Protein AF-A0A0D2HMM9-F1 (afdb_monomer_lite)

Sequence (319 aa):
MSPSTAAAAAAAAATAPPLTFSLANELKALRHEKRNQNLSRLPANATIQRRPLNHAPVADLRSSGTKTPKVVYVSARTPVVAAIKRVKKYLVHIERRALEDAGGGFAARKHAHGKGGGHPAKAAEKANEALARDKEEVLVKASGRAMGQALRVGEWFRNKEKDMLCRVEIRTGNVSTVDDIVQLDDLEEEKEEEEEEADEHDDPGQNEKNEQVDEGTLEEPAEPSTLQCGDTTMELLGGVDVATTSSGENKSQSTLAEAQMGMSAAEQSANDTAMPDSLPNHNRRRRKKRKRPTYEAENLPEARIRWIKTVEVAISLQT

InterPro domains:
  IPR014612 Ribonucleases P/MRP protein subunit Rpp20/Pop7 [PF12328] (68-313)
  IPR020241 Ribonuclease P/MRP subunit Pop7, fungi [PTHR28256] (31-317)
  IPR036882 Alba-like domain superfamily [G3DSA:3.30.110.20] (50-213)

pLDDT: mean 74.46, std 19.35, range [39.0, 97.69]

Structure (mmCIF, N/CA/C/O backbone):
data_AF-A0A0D2HMM9-F1
#
_entry.id   AF-A0A0D2HMM9-F1
#
loop_
_atom_site.group_PDB
_atom_site.id
_atom_site.type_symbol
_atom_site.label_atom_id
_atom_site.label_alt_id
_atom_site.label_comp_id
_atom_site.label_asym_id
_atom_site.label_entity_id
_atom_site.label_seq_id
_atom_site.pdbx_PDB_ins_code
_atom_site.Cartn_x
_atom_site.Cartn_y
_atom_site.Cartn_z
_atom_site.occupancy
_atom_site.B_iso_or_equiv
_atom_site.auth_seq_id
_atom_site.auth_comp_id
_atom_site.auth_asym_id
_atom_site.auth_atom_id
_atom_site.pdbx_PDB_model_num
ATOM 1 N N . MET A 1 1 ? -12.814 41.327 -60.632 1.00 63.94 1 MET A N 1
ATOM 2 C CA . MET A 1 1 ? -13.433 40.075 -60.154 1.00 63.94 1 MET A CA 1
ATOM 3 C C . MET A 1 1 ? -12.736 39.679 -58.857 1.00 63.94 1 MET A C 1
ATOM 5 O O . MET A 1 1 ? -11.578 39.295 -58.911 1.00 63.94 1 MET A O 1
ATOM 9 N N . SER A 1 2 ? -13.387 39.897 -57.709 1.00 60.09 2 SER A N 1
ATOM 10 C CA . SER A 1 2 ? -12.998 39.371 -56.377 1.00 60.09 2 SER A CA 1
ATOM 11 C C . SER A 1 2 ? -13.133 37.828 -56.365 1.00 60.09 2 SER A C 1
ATOM 13 O O . SER A 1 2 ? -13.805 37.342 -57.280 1.00 60.09 2 SER A O 1
ATOM 15 N N . PRO A 1 3 ? -12.573 37.036 -55.410 1.00 61.28 3 PRO A N 1
ATOM 16 C CA . PRO A 1 3 ? -12.630 37.227 -53.937 1.00 61.28 3 PRO A CA 1
ATOM 17 C C . PRO A 1 3 ? -11.310 36.895 -53.178 1.00 61.28 3 PRO A C 1
ATOM 19 O O . PRO A 1 3 ? -10.510 36.087 -53.622 1.00 61.28 3 PRO A O 1
ATOM 22 N N . SER A 1 4 ? -10.913 37.598 -52.109 1.00 53.22 4 SER A N 1
ATOM 23 C CA . SER A 1 4 ? -11.370 37.501 -50.704 1.00 53.22 4 SER A CA 1
ATOM 24 C C . SER A 1 4 ? -11.419 36.073 -50.132 1.00 53.22 4 SER A C 1
ATOM 26 O O . SER A 1 4 ? -12.404 35.363 -50.313 1.00 53.22 4 SER A O 1
ATOM 28 N N . THR A 1 5 ? -10.385 35.686 -49.378 1.00 63.50 5 THR A N 1
ATOM 29 C CA . THR A 1 5 ? -10.401 34.531 -48.463 1.00 63.50 5 THR A CA 1
ATOM 30 C C . THR A 1 5 ? -9.966 34.977 -47.073 1.00 63.50 5 THR A C 1
ATOM 32 O O . THR A 1 5 ? -8.827 35.391 -46.859 1.00 63.50 5 THR A O 1
ATOM 35 N N . ALA A 1 6 ? -10.917 34.904 -46.146 1.00 51.19 6 ALA A N 1
ATOM 36 C CA . ALA A 1 6 ? -10.771 35.193 -44.732 1.00 51.19 6 ALA A CA 1
ATOM 37 C C . ALA A 1 6 ? -9.878 34.151 -44.039 1.00 51.19 6 ALA A C 1
ATOM 39 O O . ALA A 1 6 ? -10.144 32.951 -44.100 1.00 51.19 6 ALA A O 1
ATOM 40 N N . ALA A 1 7 ? -8.844 34.623 -43.343 1.00 51.19 7 ALA A N 1
ATOM 41 C CA . ALA A 1 7 ? -8.044 33.819 -42.433 1.00 51.19 7 ALA A CA 1
ATOM 42 C C . ALA A 1 7 ? -8.716 33.793 -41.051 1.00 51.19 7 ALA A C 1
ATOM 44 O O . ALA A 1 7 ? -8.706 34.779 -40.315 1.00 51.19 7 ALA A O 1
ATOM 45 N N . ALA A 1 8 ? -9.306 32.649 -40.711 1.00 48.72 8 ALA A N 1
ATOM 46 C CA . ALA A 1 8 ? -9.738 32.317 -39.363 1.00 48.72 8 ALA A CA 1
ATOM 47 C C . ALA A 1 8 ? -8.516 31.858 -38.549 1.00 48.72 8 ALA A C 1
ATOM 49 O O . ALA A 1 8 ? -8.091 30.707 -38.645 1.00 48.72 8 ALA A O 1
ATOM 50 N N . ALA A 1 9 ? -7.931 32.764 -37.763 1.00 47.88 9 ALA A N 1
ATOM 51 C CA . ALA A 1 9 ? -6.923 32.414 -36.769 1.00 47.88 9 ALA A CA 1
ATOM 52 C C . ALA A 1 9 ? -7.629 31.958 -35.486 1.00 47.88 9 ALA A C 1
ATOM 54 O O . ALA A 1 9 ? -8.287 32.736 -34.795 1.00 47.88 9 ALA A O 1
ATOM 55 N N . ALA A 1 10 ? -7.520 30.657 -35.232 1.00 49.12 10 ALA A N 1
ATOM 56 C CA . ALA A 1 10 ? -8.074 29.961 -34.089 1.00 49.12 10 ALA A CA 1
ATOM 57 C C . ALA A 1 10 ? -7.572 30.543 -32.760 1.00 49.12 10 ALA A C 1
ATOM 59 O O . ALA A 1 10 ? -6.393 30.849 -32.582 1.00 49.12 10 ALA A O 1
ATOM 60 N N . ALA A 1 11 ? -8.517 30.667 -31.832 1.00 45.16 11 ALA A N 1
ATOM 61 C CA . ALA A 1 11 ? -8.348 31.178 -30.489 1.00 45.16 11 ALA A CA 1
ATOM 62 C C . ALA A 1 11 ? -7.238 30.447 -29.716 1.00 45.16 11 ALA A C 1
ATOM 64 O O . ALA A 1 11 ? -7.291 29.236 -29.499 1.00 45.16 11 ALA A O 1
ATOM 65 N N . ALA A 1 12 ? -6.268 31.230 -29.246 1.00 43.22 12 ALA A N 1
ATOM 66 C CA . ALA A 1 12 ? -5.313 30.846 -28.223 1.00 43.22 12 ALA A CA 1
ATOM 67 C C . ALA A 1 12 ? -6.061 30.572 -26.907 1.00 43.22 12 ALA A C 1
ATOM 69 O O . ALA A 1 12 ? -6.430 31.492 -26.175 1.00 43.22 12 ALA A O 1
ATOM 70 N N . ALA A 1 13 ? -6.320 29.296 -26.623 1.00 45.91 13 ALA A N 1
ATOM 71 C CA . ALA A 1 13 ? -6.809 28.853 -25.327 1.00 45.91 13 ALA A CA 1
ATOM 72 C C . ALA A 1 13 ? -5.679 28.989 -24.297 1.00 45.91 13 ALA A C 1
ATOM 74 O O . ALA A 1 13 ? -4.629 28.359 -24.401 1.00 45.91 13 ALA A O 1
ATOM 75 N N . ALA A 1 14 ? -5.920 29.876 -23.339 1.00 43.38 14 ALA A N 1
ATOM 76 C CA . ALA A 1 14 ? -5.009 30.327 -22.307 1.00 43.38 14 ALA A CA 1
ATOM 77 C C . ALA A 1 14 ? -4.362 29.194 -21.491 1.00 43.38 14 ALA A C 1
ATOM 79 O O . ALA A 1 14 ? -5.032 28.314 -20.948 1.00 43.38 14 ALA A O 1
ATOM 80 N N . THR A 1 15 ? -3.047 29.309 -21.331 1.00 46.06 15 THR A N 1
ATOM 81 C CA . THR A 1 15 ? -2.211 28.612 -20.353 1.00 46.06 15 THR A CA 1
ATOM 82 C C . THR A 1 15 ? -2.647 29.017 -18.940 1.00 46.06 15 THR A C 1
ATOM 84 O O . THR A 1 15 ? -2.171 30.006 -18.387 1.00 46.06 15 THR A O 1
ATOM 87 N N . ALA A 1 16 ? -3.607 28.298 -18.356 1.00 51.38 16 ALA A N 1
ATOM 88 C CA . ALA A 1 16 ? -3.967 28.488 -16.954 1.00 51.38 16 ALA A CA 1
ATOM 89 C C . ALA A 1 16 ? -2.769 28.103 -16.056 1.00 51.38 16 ALA A C 1
ATOM 91 O O . ALA A 1 16 ? -2.145 27.065 -16.302 1.00 51.38 16 ALA A O 1
ATOM 92 N N . PRO A 1 17 ? -2.424 28.905 -15.029 1.00 56.81 17 PRO A N 1
ATOM 93 C CA . PRO A 1 17 ? -1.375 28.554 -14.073 1.00 56.81 17 PRO A CA 1
ATOM 94 C C . PRO A 1 17 ? -1.727 27.240 -13.355 1.00 56.81 17 PRO A C 1
ATOM 96 O O . PRO A 1 17 ? -2.914 26.922 -13.226 1.00 56.81 17 PRO A O 1
ATOM 99 N N . PRO A 1 18 ? -0.727 26.468 -12.884 1.00 58.03 18 PRO A N 1
ATOM 100 C CA . PRO A 1 18 ? -0.970 25.189 -12.230 1.00 58.03 18 PRO A CA 1
ATOM 101 C C . PRO A 1 18 ? -1.890 25.414 -11.031 1.00 58.03 18 PRO A C 1
ATOM 103 O O . PRO A 1 18 ? -1.536 26.122 -10.088 1.00 58.03 18 PRO A O 1
ATOM 106 N N . LEU A 1 19 ? -3.101 24.855 -11.109 1.00 59.44 19 LEU A N 1
ATOM 107 C CA . LEU A 1 19 ? -4.097 24.923 -10.048 1.00 59.44 19 LEU A CA 1
ATOM 108 C C . LEU A 1 19 ? -3.433 24.457 -8.753 1.00 59.44 19 LEU A C 1
ATOM 110 O O . LEU A 1 19 ? -2.979 23.316 -8.662 1.00 59.44 19 LEU A O 1
ATOM 114 N N . THR A 1 20 ? -3.341 25.356 -7.774 1.00 71.00 20 THR A N 1
ATOM 115 C CA . THR A 1 20 ? -2.817 25.035 -6.450 1.00 71.00 20 THR A CA 1
ATOM 116 C C . THR A 1 20 ? -3.608 23.857 -5.897 1.00 71.00 20 THR A C 1
ATOM 118 O O . THR A 1 20 ? -4.842 23.879 -5.835 1.00 71.00 20 THR A O 1
ATOM 121 N N . PHE A 1 21 ? -2.909 22.783 -5.545 1.00 83.56 21 PHE A N 1
ATOM 122 C CA . PHE A 1 21 ? -3.562 21.585 -5.049 1.00 83.56 21 PHE A CA 1
ATOM 123 C C . PHE A 1 21 ? -4.264 21.885 -3.731 1.00 83.56 21 PHE A C 1
ATOM 125 O O . PHE A 1 21 ? -3.655 22.181 -2.702 1.00 83.56 21 PHE A O 1
ATOM 132 N N . SER A 1 22 ? -5.586 21.793 -3.769 1.00 91.31 22 SER A N 1
ATOM 133 C CA . SER A 1 22 ? -6.424 21.922 -2.591 1.00 91.31 22 SER A CA 1
ATOM 134 C C . SER A 1 22 ? -7.010 20.562 -2.261 1.00 91.31 22 SER A C 1
ATOM 136 O O . SER A 1 22 ? -7.924 20.080 -2.929 1.00 91.31 22 SER A O 1
ATOM 138 N N . LEU A 1 23 ? -6.521 19.957 -1.177 1.00 90.88 23 LEU A N 1
ATOM 139 C CA . LEU A 1 23 ? -6.985 18.653 -0.690 1.00 90.88 23 LEU A CA 1
ATOM 140 C C . LEU A 1 23 ? -8.498 18.572 -0.536 1.00 90.88 23 LEU A C 1
ATOM 142 O O . LEU A 1 23 ? -9.103 17.548 -0.838 1.00 90.88 23 LEU A O 1
ATOM 146 N N . ALA A 1 24 ? -9.112 19.647 -0.043 1.00 91.69 24 ALA A N 1
ATOM 147 C CA . ALA A 1 24 ? -10.550 19.697 0.159 1.00 91.69 24 ALA A CA 1
ATOM 148 C C . ALA A 1 24 ? -11.312 19.642 -1.173 1.00 91.69 24 ALA A C 1
ATOM 150 O O . ALA A 1 24 ? -12.390 19.051 -1.225 1.00 91.69 24 ALA A O 1
ATOM 151 N N . ASN A 1 25 ? -10.763 20.235 -2.235 1.00 92.75 25 ASN A N 1
ATOM 152 C CA . ASN A 1 25 ? -11.362 20.210 -3.567 1.00 92.75 25 ASN A CA 1
ATOM 153 C C . ASN A 1 25 ? -11.169 18.844 -4.220 1.00 92.75 25 ASN A C 1
ATOM 155 O O . ASN A 1 25 ? -12.140 18.278 -4.713 1.00 92.75 25 ASN A O 1
ATOM 159 N N . GLU A 1 26 ? -9.970 18.274 -4.121 1.00 92.25 26 GLU A N 1
ATOM 160 C CA . GLU A 1 26 ? -9.668 16.940 -4.647 1.00 92.25 26 GLU A CA 1
ATOM 161 C C . GLU A 1 26 ? -10.543 15.870 -3.990 1.00 92.25 26 GLU A C 1
ATOM 163 O O . GLU A 1 26 ? -11.222 15.104 -4.670 1.00 92.25 26 GLU A O 1
ATOM 168 N N . LEU A 1 27 ? -10.658 15.880 -2.657 1.00 92.50 27 LEU A N 1
ATOM 169 C CA . LEU A 1 27 ? -11.531 14.950 -1.934 1.00 92.50 27 LEU A CA 1
ATOM 170 C C . LEU A 1 27 ? -13.017 15.104 -2.299 1.00 92.50 27 LEU A C 1
ATOM 172 O O . LEU A 1 27 ? -13.753 14.118 -2.253 1.00 92.50 27 LEU A O 1
ATOM 176 N N . LYS A 1 28 ? -13.472 16.316 -2.648 1.00 92.56 28 LYS A N 1
ATOM 177 C CA . LYS A 1 28 ? -14.843 16.564 -3.135 1.00 92.56 28 LYS A CA 1
ATOM 178 C C . LYS A 1 28 ? -15.027 16.147 -4.595 1.00 92.56 28 LYS A C 1
ATOM 180 O O . LYS A 1 28 ? -16.135 15.761 -4.964 1.00 92.56 28 LYS A O 1
ATOM 185 N N . ALA A 1 29 ? -13.973 16.232 -5.406 1.00 92.88 29 ALA A N 1
ATOM 186 C CA . ALA A 1 29 ? -13.980 15.824 -6.805 1.00 92.88 29 ALA A CA 1
ATOM 187 C C . ALA A 1 29 ? -14.088 14.298 -6.952 1.00 92.88 29 ALA A C 1
ATOM 189 O O . ALA A 1 29 ? -14.703 13.817 -7.908 1.00 92.88 29 ALA A O 1
ATOM 190 N N . LEU A 1 30 ? -13.569 13.532 -5.983 1.00 93.06 30 LEU A N 1
ATOM 191 C CA . LEU A 1 30 ? -13.711 12.077 -5.961 1.00 93.06 30 LEU A CA 1
ATOM 192 C C . LEU A 1 30 ? -15.187 11.660 -5.852 1.00 93.06 30 LEU A C 1
ATOM 194 O O . LEU A 1 30 ? -15.868 11.887 -4.847 1.00 93.06 30 LEU A O 1
ATOM 198 N N . ARG A 1 31 ? -15.682 10.992 -6.899 1.00 92.50 31 ARG A N 1
ATOM 199 C CA . ARG A 1 31 ? -17.028 10.416 -6.935 1.00 92.50 31 ARG A CA 1
ATOM 200 C C . ARG A 1 31 ? -16.990 8.985 -6.404 1.00 92.50 31 ARG A C 1
ATOM 202 O O . ARG A 1 31 ? -16.313 8.125 -6.962 1.00 92.50 31 ARG A O 1
ATOM 209 N N . HIS A 1 32 ? -17.760 8.734 -5.347 1.00 93.38 32 HIS A N 1
ATOM 210 C CA . HIS A 1 32 ? -17.956 7.405 -4.761 1.00 93.38 32 HIS A CA 1
ATOM 211 C C . HIS A 1 32 ? -19.413 6.984 -4.857 1.00 93.38 32 HIS A C 1
ATOM 213 O O . HIS A 1 32 ? -20.321 7.782 -4.602 1.00 93.38 32 HIS A O 1
ATOM 219 N N . GLU A 1 33 ? -19.631 5.705 -5.136 1.00 91.62 33 GLU A N 1
ATOM 220 C CA . GLU A 1 33 ? -20.955 5.101 -5.070 1.00 91.62 33 GLU A CA 1
ATOM 221 C C . GLU A 1 33 ? -21.458 5.092 -3.614 1.00 91.62 33 GLU A C 1
ATOM 223 O O . GLU A 1 33 ? -20.757 4.679 -2.685 1.00 91.62 33 GLU A O 1
ATOM 228 N N . LYS A 1 34 ? -22.680 5.582 -3.392 1.00 90.56 34 LYS A N 1
ATOM 229 C CA . LYS A 1 34 ? -23.263 5.744 -2.054 1.00 90.56 34 LYS A CA 1
ATOM 230 C C . LYS A 1 34 ? -23.949 4.456 -1.581 1.00 90.56 34 LYS A C 1
ATOM 232 O O . LYS A 1 34 ? -25.176 4.369 -1.627 1.00 90.56 34 LYS A O 1
ATOM 237 N N . ARG A 1 35 ? -23.175 3.503 -1.056 1.00 91.50 35 ARG A N 1
ATOM 238 C CA . ARG A 1 35 ? -23.692 2.189 -0.617 1.00 91.50 35 ARG A CA 1
ATOM 239 C C . ARG A 1 35 ? -24.302 2.140 0.795 1.00 91.50 35 ARG A C 1
ATOM 241 O O . ARG A 1 35 ? -25.130 1.289 1.074 1.00 91.50 35 ARG A O 1
ATOM 248 N N . ASN A 1 36 ? -24.005 3.104 1.671 1.00 89.38 36 ASN A N 1
ATOM 249 C CA . ASN A 1 36 ? -24.491 3.109 3.070 1.00 89.38 36 ASN A CA 1
ATOM 250 C C . ASN A 1 36 ? -25.895 3.727 3.264 1.00 89.38 36 ASN A C 1
ATOM 252 O O . ASN A 1 36 ? -26.263 4.145 4.369 1.00 89.38 36 ASN A O 1
ATOM 256 N N . GLN A 1 37 ? -26.677 3.886 2.193 1.00 86.06 37 GLN A N 1
ATOM 257 C CA . GLN A 1 37 ? -27.973 4.573 2.273 1.00 86.06 37 GLN A CA 1
ATOM 258 C C . GLN A 1 37 ? -29.083 3.716 2.889 1.00 86.06 37 GLN A C 1
ATOM 260 O O . GLN A 1 37 ? -29.965 4.276 3.536 1.00 86.06 37 GLN A O 1
ATOM 265 N N . ASN A 1 38 ? -28.988 2.393 2.757 1.00 84.94 38 ASN A N 1
ATOM 266 C CA . ASN A 1 38 ? -30.029 1.450 3.173 1.00 84.94 38 ASN A CA 1
ATOM 267 C C . ASN A 1 38 ? -29.751 0.792 4.535 1.00 84.94 38 ASN A C 1
ATOM 269 O O . ASN A 1 38 ? -30.462 -0.123 4.921 1.00 84.94 38 ASN A O 1
ATOM 273 N N . LEU A 1 39 ? -28.726 1.241 5.268 1.00 86.94 39 LEU A N 1
ATOM 274 C CA . LEU A 1 39 ? -28.424 0.705 6.595 1.00 86.94 39 LEU A CA 1
ATOM 275 C C . LEU A 1 39 ? -29.453 1.211 7.614 1.00 86.94 39 LEU A C 1
ATOM 277 O O . LEU A 1 39 ? -29.604 2.434 7.780 1.00 86.94 39 LEU A O 1
ATOM 281 N N . SER A 1 40 ? -30.123 0.268 8.281 1.00 88.75 40 SER A N 1
ATOM 282 C CA . SER A 1 40 ? -31.009 0.512 9.419 1.00 88.75 40 SER A CA 1
ATOM 283 C C . SER A 1 40 ? -30.247 1.165 10.569 1.00 88.75 40 SER A C 1
ATOM 285 O O . SER A 1 40 ? -29.040 0.958 10.753 1.00 88.75 40 SER A O 1
ATOM 287 N N . ARG A 1 41 ? -30.945 2.018 11.318 1.00 89.88 41 ARG A N 1
ATOM 288 C CA . ARG A 1 41 ? -30.370 2.706 12.473 1.00 89.88 41 ARG A CA 1
ATOM 289 C C . ARG A 1 41 ? -30.261 1.721 13.640 1.00 89.88 41 ARG A C 1
ATOM 291 O O . ARG A 1 41 ? -31.162 0.916 13.838 1.00 89.88 41 ARG A O 1
ATOM 298 N N . LEU A 1 42 ? -29.175 1.807 14.401 1.00 90.25 42 LEU A N 1
ATOM 299 C CA . LEU A 1 42 ? -29.052 1.064 15.653 1.00 90.25 42 LEU A CA 1
ATOM 300 C C . LEU A 1 42 ? -29.899 1.733 16.749 1.00 90.25 42 LEU A C 1
ATOM 302 O O . LEU A 1 42 ? -30.014 2.970 16.740 1.00 90.25 42 LEU A O 1
ATOM 306 N N . PRO A 1 43 ? -30.522 0.947 17.640 1.00 89.75 43 PRO A N 1
ATOM 307 C CA . PRO A 1 43 ? -31.155 1.460 18.843 1.00 89.75 43 PRO A CA 1
ATOM 308 C C . PRO A 1 43 ? -30.102 2.094 19.767 1.00 89.75 43 PRO A C 1
ATOM 310 O O . PRO A 1 43 ? -28.901 1.997 19.525 1.00 89.75 43 PRO A O 1
ATOM 313 N N . ALA A 1 44 ? -30.554 2.844 20.772 1.00 89.12 44 ALA A N 1
ATOM 314 C CA . ALA A 1 44 ? -29.655 3.638 21.612 1.00 89.12 44 ALA A CA 1
ATOM 315 C C . ALA A 1 44 ? -28.761 2.783 22.527 1.00 89.12 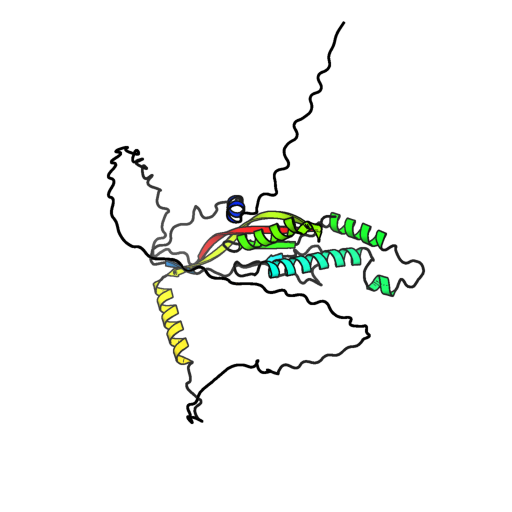44 ALA A C 1
ATOM 317 O O . ALA A 1 44 ? -27.686 3.246 22.878 1.00 89.12 44 ALA A O 1
ATOM 318 N N . ASN A 1 45 ? -29.187 1.560 22.846 1.00 90.12 45 ASN A N 1
ATOM 319 C CA . ASN A 1 45 ? -28.478 0.572 23.661 1.00 90.12 45 ASN A CA 1
ATOM 320 C C . ASN A 1 45 ? -27.432 -0.241 22.877 1.00 90.12 45 ASN A C 1
ATOM 322 O O . ASN A 1 45 ? -26.906 -1.205 23.406 1.00 90.12 45 ASN A O 1
ATOM 326 N N . ALA A 1 46 ? -27.155 0.093 21.612 1.00 90.94 46 ALA A N 1
ATOM 327 C CA . ALA A 1 46 ? -26.207 -0.649 20.785 1.00 90.94 46 ALA A CA 1
ATOM 328 C C . ALA A 1 46 ? -25.210 0.285 20.102 1.00 90.94 46 ALA A C 1
ATOM 330 O O . ALA A 1 46 ? -25.578 1.308 19.505 1.00 90.94 46 ALA A O 1
ATOM 331 N N . THR A 1 47 ? -23.940 -0.102 20.122 1.00 92.56 47 THR A N 1
ATOM 332 C CA . THR A 1 47 ? -22.856 0.624 19.459 1.00 92.56 47 THR A CA 1
ATOM 333 C C . THR A 1 47 ? -22.108 -0.272 18.477 1.00 92.56 47 THR A C 1
ATOM 335 O O . THR A 1 47 ? -22.441 -1.433 18.271 1.00 92.56 47 THR A O 1
ATOM 338 N N . ILE A 1 48 ? -21.160 0.323 17.757 1.00 93.19 48 ILE A N 1
ATOM 339 C CA . ILE A 1 48 ? -20.438 -0.328 16.666 1.00 93.19 48 ILE A CA 1
ATOM 340 C C . ILE A 1 48 ? -18.976 -0.432 17.060 1.00 93.19 48 ILE A C 1
ATOM 342 O O . ILE A 1 48 ? -18.267 0.582 17.040 1.00 93.19 48 ILE A O 1
ATOM 346 N N . GLN A 1 49 ? -18.511 -1.645 17.313 1.00 93.06 49 GLN A N 1
ATOM 347 C CA . GLN A 1 49 ? -17.088 -1.927 17.395 1.00 93.06 49 GLN A CA 1
ATOM 348 C C . GLN A 1 49 ? -16.548 -2.191 15.983 1.00 93.06 49 GLN A C 1
ATOM 350 O O . GLN A 1 49 ? -17.122 -2.917 15.172 1.00 93.06 49 GLN A O 1
ATOM 355 N N . ARG A 1 50 ? -15.465 -1.508 15.609 1.00 93.38 50 ARG A N 1
ATOM 356 C CA . ARG A 1 50 ? -14.953 -1.544 14.231 1.00 93.38 50 ARG A CA 1
ATOM 357 C C . ARG A 1 50 ? -13.860 -2.590 14.105 1.00 93.38 50 ARG A C 1
ATOM 359 O O . ARG A 1 50 ? -12.787 -2.396 14.670 1.00 93.38 50 ARG A O 1
ATOM 366 N N . ARG A 1 51 ? -14.063 -3.596 13.254 1.00 91.38 51 ARG A N 1
ATOM 367 C CA . ARG A 1 51 ? -13.001 -4.561 12.953 1.00 91.38 51 ARG A CA 1
ATOM 368 C C . ARG A 1 51 ? -11.864 -3.914 12.142 1.00 91.38 51 ARG A C 1
ATOM 370 O O . ARG A 1 51 ? -12.108 -2.998 11.336 1.00 91.38 51 ARG A O 1
ATOM 377 N N . PRO A 1 52 ? -10.614 -4.385 12.310 1.00 90.38 52 PRO A N 1
ATOM 378 C CA . PRO A 1 52 ? -9.502 -4.021 11.439 1.00 90.38 52 PRO A CA 1
ATOM 379 C C . PRO A 1 52 ? -9.801 -4.293 9.957 1.00 90.38 52 PRO A C 1
ATOM 381 O O . PRO A 1 52 ? -10.530 -5.214 9.594 1.00 90.38 52 PRO A O 1
ATOM 384 N N . LEU A 1 53 ? -9.234 -3.472 9.069 1.00 88.50 53 LEU A N 1
ATOM 385 C CA . LEU A 1 53 ? -9.412 -3.646 7.627 1.00 88.50 53 LEU A CA 1
ATOM 386 C C . LEU A 1 53 ? -8.480 -4.734 7.097 1.00 88.50 53 LEU A C 1
ATOM 388 O O . LEU A 1 53 ? -7.272 -4.517 7.027 1.00 88.50 53 LEU A O 1
ATOM 392 N N . ASN A 1 54 ? -9.050 -5.843 6.630 1.00 88.06 54 ASN A N 1
ATOM 393 C CA . ASN A 1 54 ? -8.293 -6.875 5.928 1.00 88.06 54 ASN A CA 1
ATOM 394 C C . ASN A 1 54 ? -7.759 -6.318 4.603 1.00 88.06 54 ASN A C 1
ATOM 396 O O . ASN A 1 54 ? -8.523 -5.872 3.742 1.00 88.06 54 ASN A O 1
ATOM 400 N N . HIS A 1 55 ? -6.441 -6.350 4.432 1.00 89.88 55 HIS A N 1
ATOM 401 C CA . HIS A 1 55 ? -5.776 -5.934 3.206 1.00 89.88 55 HIS A CA 1
ATOM 402 C C . HIS A 1 55 ? -4.795 -7.007 2.730 1.00 89.88 55 HIS A C 1
ATOM 404 O O . HIS A 1 55 ? -4.242 -7.758 3.531 1.00 89.88 55 HIS A O 1
ATOM 410 N N . ALA A 1 56 ? -4.563 -7.076 1.417 1.00 89.50 56 ALA A N 1
ATOM 411 C CA . ALA A 1 56 ? -3.594 -8.013 0.851 1.00 89.50 56 ALA A CA 1
ATOM 412 C C . ALA A 1 56 ? -2.185 -7.748 1.422 1.00 89.50 56 ALA A C 1
ATOM 414 O O . ALA A 1 56 ? -1.875 -6.586 1.728 1.00 89.50 56 ALA A O 1
ATOM 415 N N . PRO A 1 57 ? -1.331 -8.779 1.557 1.00 90.62 57 PRO A N 1
ATOM 416 C CA . PRO A 1 57 ? 0.034 -8.609 2.041 1.00 90.62 57 PRO A CA 1
ATOM 417 C C . PRO A 1 57 ? 0.842 -7.687 1.121 1.00 90.62 57 PRO A C 1
ATOM 419 O O . PRO A 1 57 ? 0.598 -7.598 -0.084 1.00 90.62 57 PRO A O 1
ATOM 422 N N . VAL A 1 58 ? 1.808 -6.978 1.703 1.00 90.75 58 VAL A N 1
ATOM 423 C CA . VAL A 1 58 ? 2.707 -6.092 0.957 1.00 90.75 58 VAL A CA 1
ATOM 424 C C . VAL A 1 58 ? 3.692 -6.948 0.161 1.00 90.75 58 VAL A C 1
ATOM 426 O O . VAL A 1 58 ? 4.370 -7.802 0.725 1.00 90.75 58 VAL A O 1
ATOM 429 N N . ALA A 1 59 ? 3.770 -6.716 -1.148 1.00 87.44 59 ALA A N 1
ATOM 430 C CA . ALA A 1 59 ? 4.645 -7.467 -2.037 1.00 87.44 59 ALA A CA 1
ATOM 431 C C . ALA A 1 59 ? 6.129 -7.289 -1.664 1.00 87.44 59 ALA A C 1
ATOM 433 O O . ALA A 1 59 ? 6.601 -6.156 -1.497 1.00 87.44 59 ALA A O 1
ATOM 434 N N . ASP A 1 60 ? 6.869 -8.400 -1.588 1.00 85.50 60 ASP A N 1
ATOM 435 C CA . ASP A 1 60 ? 8.323 -8.382 -1.404 1.00 85.50 60 ASP A CA 1
ATOM 436 C C . ASP A 1 60 ? 9.017 -7.811 -2.650 1.00 85.50 60 ASP A C 1
ATOM 438 O O . ASP A 1 60 ? 8.759 -8.225 -3.778 1.00 85.50 60 ASP A O 1
ATOM 442 N N . LEU A 1 61 ? 9.936 -6.869 -2.450 1.00 79.75 61 LEU A N 1
ATOM 443 C CA . LEU A 1 61 ? 10.599 -6.139 -3.531 1.00 79.75 61 LEU A CA 1
ATOM 444 C C . LEU A 1 61 ? 11.489 -7.020 -4.416 1.00 79.75 61 LEU A C 1
ATOM 446 O O . LEU A 1 61 ? 11.726 -6.665 -5.572 1.00 79.75 61 LEU A O 1
ATOM 450 N N . ARG A 1 62 ? 12.014 -8.128 -3.880 1.00 76.12 62 ARG A N 1
ATOM 451 C CA . ARG A 1 62 ? 12.913 -9.029 -4.619 1.00 76.12 62 ARG A CA 1
ATOM 452 C C . ARG A 1 62 ? 12.141 -10.093 -5.386 1.00 76.12 62 ARG A C 1
ATOM 454 O O . ARG A 1 62 ? 12.375 -10.268 -6.577 1.00 76.12 62 ARG A O 1
ATOM 461 N N . SER A 1 63 ? 11.197 -10.745 -4.715 1.00 71.56 63 SER A N 1
ATOM 462 C CA . SER A 1 63 ? 10.530 -11.947 -5.230 1.00 71.56 63 SER A CA 1
ATOM 463 C C . SER A 1 63 ? 9.267 -11.653 -6.046 1.00 71.56 63 SER A C 1
ATOM 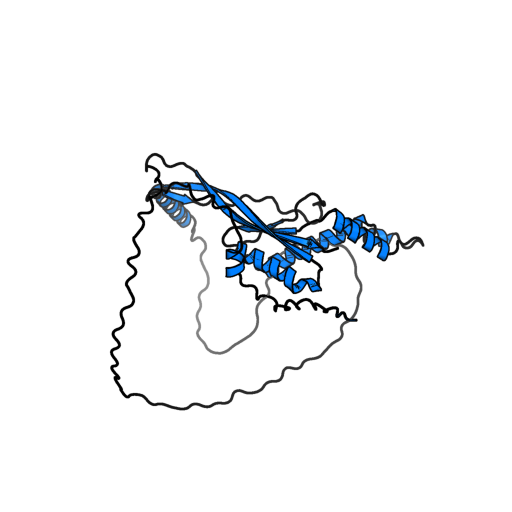465 O O . SER A 1 63 ? 8.807 -12.489 -6.820 1.00 71.56 63 SER A O 1
ATOM 467 N N . SER A 1 64 ? 8.675 -10.467 -5.885 1.00 77.44 64 SER A N 1
ATOM 468 C CA . SER A 1 64 ? 7.409 -10.119 -6.533 1.00 77.44 64 SER A CA 1
ATOM 469 C C . SER A 1 64 ? 7.601 -9.829 -8.015 1.00 77.44 64 SER A C 1
ATOM 471 O O . SER A 1 64 ? 7.945 -8.699 -8.344 1.00 77.44 64 SER A O 1
ATOM 473 N N . GLY A 1 65 ? 7.357 -10.795 -8.905 1.00 80.06 65 GLY A N 1
ATOM 474 C CA . GLY A 1 65 ? 7.357 -10.603 -10.365 1.00 80.06 65 GLY A CA 1
ATOM 475 C C . GLY A 1 65 ? 6.352 -9.546 -10.861 1.00 80.06 65 GLY A C 1
ATOM 476 O O . GLY A 1 65 ? 5.580 -9.005 -10.073 1.00 80.06 65 GLY A O 1
ATOM 477 N N . THR A 1 66 ? 6.344 -9.271 -12.168 1.00 83.19 66 THR A N 1
ATOM 478 C CA . THR A 1 66 ? 5.481 -8.253 -12.814 1.00 83.19 66 THR A CA 1
ATOM 479 C C . THR A 1 66 ? 3.982 -8.465 -12.560 1.00 83.19 66 THR A C 1
ATOM 481 O O . THR A 1 66 ? 3.193 -7.528 -12.552 1.00 83.19 66 THR A O 1
ATOM 484 N N . LYS A 1 67 ? 3.565 -9.717 -12.328 1.00 84.81 67 LYS A N 1
ATOM 485 C CA . LYS A 1 67 ? 2.154 -10.091 -12.134 1.00 84.81 67 LYS A CA 1
ATOM 486 C C . LYS A 1 67 ? 1.600 -9.723 -10.755 1.00 84.81 67 LYS A C 1
ATOM 488 O O . LYS A 1 67 ? 0.384 -9.677 -10.586 1.00 84.81 67 LYS A O 1
ATOM 493 N N . THR A 1 68 ? 2.462 -9.521 -9.762 1.00 88.12 68 THR A N 1
ATOM 494 C CA . THR A 1 68 ? 2.034 -9.312 -8.376 1.00 88.12 68 THR A CA 1
ATOM 495 C C . THR A 1 68 ? 1.901 -7.812 -8.103 1.00 88.12 68 THR A C 1
ATOM 497 O O . THR A 1 68 ? 2.863 -7.071 -8.308 1.00 88.12 68 THR A O 1
ATOM 500 N N . PRO A 1 69 ? 0.740 -7.331 -7.620 1.00 88.81 69 PRO A N 1
ATOM 501 C CA . PRO A 1 69 ? 0.491 -5.902 -7.475 1.00 88.81 69 PRO A CA 1
ATOM 502 C C . PRO A 1 69 ? 1.383 -5.274 -6.397 1.00 88.81 69 PRO A C 1
ATOM 504 O O . PRO A 1 69 ? 1.392 -5.699 -5.238 1.00 88.81 69 PRO A O 1
ATOM 507 N N . LYS A 1 70 ? 2.097 -4.205 -6.760 1.00 93.56 70 LYS A N 1
ATOM 508 C CA . LYS A 1 70 ? 2.968 -3.449 -5.850 1.00 93.56 70 LYS A CA 1
ATOM 509 C C . LYS A 1 70 ? 2.139 -2.427 -5.078 1.00 93.56 70 LYS A C 1
ATOM 511 O O . LYS A 1 70 ? 1.915 -1.319 -5.552 1.00 93.56 70 LYS A O 1
ATOM 516 N N . VAL A 1 71 ? 1.650 -2.807 -3.896 1.00 95.31 71 VAL A N 1
ATOM 517 C CA . VAL A 1 71 ? 0.728 -1.978 -3.100 1.00 95.31 71 VAL A CA 1
ATOM 518 C C . VAL A 1 71 ? 1.418 -1.318 -1.904 1.00 95.31 71 VAL A C 1
ATOM 520 O O . VAL A 1 71 ? 2.029 -1.986 -1.073 1.00 95.31 71 VAL A O 1
ATOM 523 N N . VAL A 1 72 ? 1.248 -0.001 -1.766 1.00 96.38 72 VAL A N 1
ATOM 524 C CA . VAL A 1 72 ? 1.632 0.783 -0.586 1.00 96.38 72 VAL A CA 1
ATOM 525 C C . VAL A 1 72 ? 0.373 1.233 0.149 1.00 96.38 72 VAL A C 1
ATOM 527 O O . VAL A 1 72 ? -0.351 2.113 -0.316 1.00 96.38 72 VAL A O 1
ATOM 530 N N . TYR A 1 73 ? 0.129 0.672 1.332 1.00 96.56 73 TYR A N 1
ATOM 531 C CA . TYR A 1 73 ? -0.956 1.127 2.201 1.00 96.56 73 TYR A CA 1
ATOM 532 C C . TYR A 1 73 ? -0.547 2.376 2.986 1.00 96.56 73 TYR A C 1
ATOM 534 O O . TYR A 1 73 ? 0.545 2.455 3.572 1.00 96.56 73 TYR A O 1
ATOM 542 N N . VAL A 1 74 ? -1.435 3.370 2.988 1.00 96.94 74 VAL A N 1
ATOM 543 C CA . VAL A 1 74 ? -1.225 4.659 3.654 1.00 96.94 74 VAL A CA 1
ATOM 544 C C . VAL A 1 74 ? -2.317 4.883 4.693 1.00 96.94 74 VAL A C 1
ATOM 546 O O . VAL A 1 74 ? -3.509 4.831 4.388 1.00 96.94 74 VAL A O 1
ATOM 549 N N . SER A 1 75 ? -1.897 5.160 5.927 1.00 95.44 75 SER A N 1
ATOM 550 C CA . SER A 1 75 ? -2.776 5.573 7.024 1.00 95.44 75 SER A CA 1
ATOM 551 C C . SER A 1 75 ? -2.811 7.099 7.153 1.00 95.44 75 SER A C 1
ATOM 553 O O . SER A 1 75 ? -1.951 7.802 6.626 1.00 95.44 75 SER A O 1
ATOM 555 N N . ALA A 1 76 ? -3.772 7.637 7.909 1.00 95.81 76 ALA A N 1
ATOM 556 C CA . ALA A 1 76 ? -3.851 9.081 8.154 1.00 95.81 76 ALA A CA 1
ATOM 557 C C . ALA A 1 76 ? -2.611 9.632 8.892 1.00 95.81 76 ALA A C 1
ATOM 559 O O . ALA A 1 76 ? -2.220 10.776 8.659 1.00 95.81 76 ALA A O 1
ATOM 560 N N . ARG A 1 77 ? -1.987 8.797 9.740 1.00 96.44 77 ARG A N 1
ATOM 561 C CA . ARG A 1 77 ? -0.778 9.109 10.521 1.00 96.44 77 ARG A CA 1
ATOM 562 C C . ARG A 1 77 ? 0.525 8.873 9.747 1.00 96.44 77 ARG A C 1
ATOM 564 O O . ARG A 1 77 ? 1.584 9.242 10.233 1.00 96.44 77 ARG A O 1
ATOM 571 N N . THR A 1 78 ? 0.472 8.260 8.562 1.00 96.81 78 THR A N 1
ATOM 572 C CA . THR A 1 78 ? 1.676 7.998 7.762 1.00 96.81 78 THR A CA 1
ATOM 573 C C . THR A 1 78 ? 2.262 9.322 7.254 1.00 96.81 78 THR A C 1
ATOM 575 O O . THR A 1 78 ? 1.561 10.046 6.540 1.00 96.81 78 THR A O 1
ATOM 578 N N . PRO A 1 79 ? 3.540 9.641 7.541 1.00 97.69 79 PRO A N 1
ATOM 579 C CA . PRO A 1 79 ? 4.194 10.811 6.967 1.00 97.69 79 PRO A CA 1
ATOM 580 C C . PRO A 1 79 ? 4.268 10.706 5.439 1.00 97.69 79 PRO A C 1
ATOM 582 O O . PRO A 1 79 ? 4.671 9.674 4.896 1.00 97.69 79 PRO A O 1
ATOM 585 N N . VAL A 1 80 ? 3.933 11.790 4.734 1.00 95.69 80 VAL A N 1
ATOM 586 C CA . VAL A 1 80 ? 3.893 11.822 3.257 1.00 95.69 80 VAL A CA 1
ATOM 587 C C . VAL A 1 80 ? 5.236 11.399 2.657 1.00 95.69 80 VAL A C 1
ATOM 589 O O . VAL A 1 80 ? 5.286 10.563 1.758 1.00 95.69 80 VAL A O 1
ATOM 592 N N . VAL A 1 81 ? 6.341 11.901 3.215 1.00 95.69 81 VAL A N 1
ATOM 593 C CA . VAL A 1 81 ? 7.705 11.578 2.766 1.00 95.69 81 VAL A CA 1
ATOM 594 C C . VAL A 1 81 ? 8.015 10.085 2.910 1.00 95.69 81 VAL A C 1
ATOM 596 O O . VAL A 1 81 ? 8.654 9.507 2.033 1.00 95.69 81 VAL A O 1
ATOM 599 N N . ALA A 1 82 ? 7.533 9.433 3.971 1.00 97.38 82 ALA A N 1
ATOM 600 C CA . ALA A 1 82 ? 7.726 7.997 4.164 1.00 97.38 82 ALA A CA 1
ATOM 601 C C . ALA A 1 82 ? 6.974 7.185 3.098 1.00 97.38 82 ALA A C 1
ATOM 603 O O . ALA A 1 82 ? 7.518 6.230 2.542 1.00 97.38 82 ALA A O 1
ATOM 604 N N . ALA A 1 83 ? 5.745 7.586 2.758 1.00 96.94 83 ALA A N 1
ATOM 605 C CA . ALA A 1 83 ? 4.997 6.968 1.666 1.00 96.94 83 ALA A CA 1
ATOM 606 C C . ALA A 1 83 ? 5.699 7.166 0.310 1.00 96.94 83 ALA A C 1
ATOM 608 O O . ALA A 1 83 ? 5.885 6.191 -0.415 1.00 96.94 83 ALA A O 1
ATOM 609 N N . ILE A 1 84 ? 6.184 8.377 0.015 1.00 95.94 84 ILE A N 1
ATOM 610 C CA . ILE A 1 84 ? 6.943 8.670 -1.212 1.00 95.94 84 ILE A CA 1
ATOM 611 C C . ILE A 1 84 ? 8.198 7.798 -1.311 1.00 95.94 84 ILE A C 1
ATOM 613 O O . ILE A 1 84 ? 8.433 7.186 -2.350 1.00 95.94 84 ILE A O 1
ATOM 617 N N . LYS A 1 85 ? 8.994 7.692 -0.236 1.00 95.56 85 LYS A N 1
ATOM 618 C CA . LYS A 1 85 ? 10.201 6.847 -0.213 1.00 95.56 85 LYS A CA 1
ATOM 619 C C . LYS A 1 85 ? 9.874 5.378 -0.505 1.00 95.56 85 LYS A C 1
ATOM 621 O O . LYS A 1 85 ? 10.597 4.743 -1.268 1.00 95.56 85 LYS A O 1
ATOM 626 N N . ARG A 1 86 ? 8.770 4.849 0.042 1.00 95.12 86 ARG A N 1
ATOM 627 C CA . ARG A 1 86 ? 8.304 3.479 -0.248 1.00 95.12 86 ARG A CA 1
ATOM 628 C C . ARG A 1 86 ? 7.918 3.301 -1.719 1.00 95.12 86 ARG A C 1
ATOM 630 O O . ARG A 1 86 ? 8.332 2.319 -2.325 1.00 95.12 86 ARG A O 1
ATOM 637 N N . VAL A 1 87 ? 7.198 4.259 -2.307 1.00 94.94 87 VAL A N 1
ATOM 638 C CA . VAL A 1 87 ? 6.843 4.224 -3.738 1.00 94.94 87 VAL A CA 1
ATOM 639 C C . VAL A 1 87 ? 8.091 4.296 -4.617 1.00 94.94 87 VAL A C 1
ATOM 641 O O . VAL A 1 87 ? 8.262 3.451 -5.490 1.00 94.94 87 VAL A O 1
ATOM 644 N N . LYS A 1 88 ? 9.012 5.232 -4.345 1.00 93.88 88 LYS A N 1
ATOM 645 C CA . LYS A 1 88 ? 10.296 5.326 -5.060 1.00 93.88 88 LYS A CA 1
ATOM 646 C C . LYS A 1 88 ? 11.071 4.016 -5.006 1.00 93.88 88 LYS A C 1
ATOM 648 O O . LYS A 1 88 ? 11.596 3.580 -6.022 1.00 93.88 88 LYS A O 1
ATOM 653 N N . LYS A 1 89 ? 11.103 3.365 -3.839 1.00 93.19 89 LYS A N 1
ATOM 654 C CA . LYS A 1 89 ? 11.754 2.063 -3.681 1.00 93.19 89 LYS A CA 1
ATOM 655 C C . LYS A 1 89 ? 11.161 1.037 -4.650 1.00 93.19 89 LYS A C 1
ATOM 657 O O . LYS A 1 89 ? 11.931 0.353 -5.313 1.00 93.19 89 LYS A O 1
ATOM 662 N N . TYR A 1 90 ? 9.835 0.953 -4.778 1.00 93.56 90 TYR A N 1
ATOM 663 C CA . TYR A 1 90 ? 9.200 0.063 -5.755 1.00 93.56 90 TYR A CA 1
ATOM 664 C C . TYR A 1 90 ? 9.524 0.436 -7.204 1.00 93.56 90 TYR A C 1
ATOM 666 O O . TYR A 1 90 ? 9.870 -0.457 -7.969 1.00 93.56 90 TYR A O 1
ATOM 674 N N . LEU A 1 91 ? 9.475 1.721 -7.566 1.00 92.25 91 LEU A N 1
ATOM 675 C CA . LEU A 1 91 ? 9.779 2.190 -8.926 1.00 92.25 91 LEU A CA 1
ATOM 676 C C . LEU A 1 91 ? 11.223 1.872 -9.342 1.00 92.25 91 LEU A C 1
ATOM 678 O O . LEU A 1 91 ? 11.434 1.311 -10.410 1.00 92.25 91 LEU A O 1
ATOM 682 N N . VAL A 1 92 ? 12.200 2.094 -8.458 1.00 90.88 92 VAL A N 1
ATOM 683 C CA . VAL A 1 92 ? 13.603 1.708 -8.703 1.00 90.88 92 VAL A CA 1
ATOM 684 C C . VAL A 1 92 ? 13.744 0.193 -8.897 1.00 90.88 92 VAL A C 1
ATOM 686 O O . VAL A 1 92 ? 14.560 -0.262 -9.690 1.00 90.88 92 VAL A O 1
ATOM 689 N N . HIS A 1 93 ? 12.950 -0.618 -8.191 1.00 90.62 93 HIS A N 1
ATOM 690 C CA . HIS A 1 93 ? 12.969 -2.073 -8.383 1.00 90.62 93 HIS A CA 1
ATOM 691 C C . HIS A 1 93 ? 12.311 -2.503 -9.698 1.00 90.62 93 HIS A C 1
ATOM 693 O O . HIS A 1 93 ? 12.770 -3.471 -10.299 1.00 90.62 93 HIS A O 1
ATOM 699 N N . ILE A 1 94 ? 11.259 -1.804 -10.136 1.00 90.69 94 ILE A N 1
ATOM 700 C CA . ILE A 1 94 ? 10.629 -2.003 -11.450 1.00 90.69 94 ILE A CA 1
ATOM 701 C C . ILE A 1 94 ? 11.661 -1.733 -12.554 1.00 90.69 94 ILE A C 1
ATOM 703 O O . ILE A 1 94 ? 11.905 -2.592 -13.396 1.00 90.69 94 ILE A O 1
ATOM 707 N N . GLU A 1 95 ? 12.330 -0.583 -12.490 1.00 88.81 95 GLU A N 1
ATOM 708 C CA . GLU A 1 95 ? 13.355 -0.185 -13.458 1.00 88.81 95 GLU A CA 1
ATOM 709 C C . GLU A 1 95 ? 14.551 -1.146 -13.462 1.00 88.81 95 GLU A C 1
ATOM 711 O O . GLU A 1 95 ? 14.964 -1.629 -14.518 1.00 88.81 95 GLU A O 1
ATOM 716 N N . ARG A 1 96 ? 15.074 -1.496 -12.276 1.00 88.75 96 ARG A N 1
ATOM 717 C CA . ARG A 1 96 ? 16.191 -2.442 -12.154 1.00 88.75 96 ARG A CA 1
ATOM 718 C C . ARG A 1 96 ? 15.849 -3.794 -12.775 1.00 88.75 96 ARG A C 1
ATOM 720 O O . ARG A 1 96 ? 16.682 -4.349 -13.484 1.00 88.75 96 ARG A O 1
ATOM 727 N N . ARG A 1 97 ? 14.636 -4.303 -12.543 1.00 88.25 97 ARG A N 1
ATOM 728 C CA . ARG A 1 97 ? 14.176 -5.560 -13.142 1.00 88.25 97 ARG A CA 1
ATOM 729 C C . ARG A 1 97 ? 14.111 -5.470 -14.661 1.00 88.25 97 ARG A C 1
ATOM 731 O O . ARG A 1 97 ? 14.646 -6.344 -15.326 1.00 88.25 97 ARG A O 1
ATOM 738 N N . ALA A 1 98 ? 13.513 -4.413 -15.205 1.00 88.19 98 ALA A N 1
ATOM 739 C CA . ALA A 1 98 ? 13.428 -4.243 -16.652 1.00 88.19 98 ALA A CA 1
ATOM 740 C C . ALA A 1 98 ? 14.820 -4.181 -17.306 1.00 88.19 98 ALA A C 1
ATOM 742 O O . ALA A 1 98 ? 15.033 -4.762 -18.370 1.00 88.19 98 ALA A O 1
ATOM 743 N N . LEU A 1 99 ? 15.791 -3.538 -16.647 1.00 86.25 99 LEU A N 1
ATOM 744 C CA . LEU A 1 99 ? 17.188 -3.530 -17.085 1.00 86.25 99 LEU A CA 1
ATOM 745 C C . LEU A 1 99 ? 17.846 -4.912 -16.976 1.00 86.25 99 LEU A C 1
ATOM 747 O O . LEU A 1 99 ? 18.593 -5.296 -17.875 1.00 86.25 99 LEU A O 1
ATOM 751 N N . GLU A 1 100 ? 17.587 -5.666 -15.908 1.00 86.19 100 GLU A N 1
ATOM 752 C CA . GLU A 1 100 ? 18.075 -7.041 -15.737 1.00 86.19 100 GLU A CA 1
ATOM 753 C C . GLU A 1 100 ? 17.517 -7.971 -16.832 1.00 86.19 100 GLU A C 1
ATOM 755 O O . GLU A 1 100 ? 18.302 -8.640 -17.509 1.00 86.19 100 GLU A O 1
ATOM 760 N N . ASP A 1 101 ? 16.209 -7.920 -17.098 1.00 83.94 101 ASP A N 1
ATOM 761 C CA . ASP A 1 101 ? 15.520 -8.706 -18.136 1.00 83.94 101 ASP A CA 1
ATOM 762 C C . ASP A 1 101 ? 15.953 -8.304 -19.564 1.00 83.94 101 ASP A C 1
ATOM 764 O O . ASP A 1 101 ? 15.997 -9.121 -20.496 1.00 83.94 101 ASP A O 1
ATOM 768 N N . ALA A 1 102 ? 16.340 -7.040 -19.755 1.00 82.75 102 ALA A N 1
ATOM 769 C CA . ALA A 1 102 ? 16.915 -6.546 -21.003 1.00 82.75 102 ALA A CA 1
ATOM 770 C C . ALA A 1 102 ? 18.390 -6.948 -21.213 1.00 82.75 102 ALA A C 1
ATOM 772 O O . ALA A 1 102 ? 18.924 -6.730 -22.304 1.00 82.75 102 ALA A O 1
ATOM 773 N N . GLY A 1 103 ? 19.037 -7.565 -20.217 1.00 72.38 103 GLY A N 1
ATOM 774 C CA . GLY A 1 103 ? 20.444 -7.983 -20.269 1.00 72.38 103 GLY A CA 1
ATOM 775 C C . GLY A 1 103 ? 21.445 -6.921 -19.795 1.00 72.38 103 GLY A C 1
ATOM 776 O O . GLY A 1 103 ? 22.645 -7.073 -20.009 1.00 72.38 103 GLY A O 1
ATOM 777 N N . GLY A 1 104 ? 20.977 -5.850 -19.151 1.00 65.56 104 GLY A N 1
ATOM 778 C CA . GLY A 1 104 ? 21.778 -4.748 -18.602 1.00 65.56 104 GLY A CA 1
ATOM 779 C C . GLY A 1 104 ? 22.172 -4.895 -17.125 1.00 65.56 104 GLY A C 1
ATOM 780 O O . GLY A 1 104 ? 22.735 -3.961 -16.553 1.00 65.56 104 GLY A O 1
ATOM 781 N N . GLY A 1 105 ? 21.880 -6.035 -16.491 1.00 63.59 105 GLY A N 1
ATOM 782 C CA . GLY A 1 105 ? 22.137 -6.259 -15.065 1.00 63.59 105 GLY A CA 1
ATOM 783 C C . GLY A 1 105 ? 23.623 -6.211 -14.672 1.00 63.59 105 GLY A C 1
ATOM 784 O O . GLY A 1 105 ? 24.523 -6.429 -15.486 1.00 63.59 105 GLY A O 1
ATOM 785 N N . PHE A 1 106 ? 23.900 -5.996 -13.382 1.00 57.69 106 PHE A N 1
ATOM 786 C CA . PHE A 1 106 ? 25.265 -6.005 -12.827 1.00 57.69 106 PHE A CA 1
ATOM 787 C C . PHE A 1 106 ? 26.031 -7.308 -13.132 1.00 57.69 106 PHE A C 1
ATOM 789 O O . PHE A 1 106 ? 27.246 -7.280 -13.325 1.00 57.69 106 PHE A O 1
ATOM 796 N N . ALA A 1 107 ? 25.320 -8.435 -13.255 1.00 55.06 107 ALA A N 1
ATOM 797 C CA . ALA A 1 107 ? 25.891 -9.718 -13.662 1.00 55.06 107 ALA A CA 1
ATOM 798 C C . ALA A 1 107 ? 26.400 -9.714 -15.117 1.00 55.06 107 ALA A C 1
ATOM 800 O O . ALA A 1 107 ? 27.464 -10.265 -15.396 1.00 55.06 107 ALA A O 1
ATOM 801 N N . ALA A 1 108 ? 25.708 -9.028 -16.034 1.00 52.88 108 ALA A N 1
ATOM 802 C CA . ALA A 1 108 ? 26.149 -8.896 -17.423 1.00 52.88 108 ALA A CA 1
ATOM 803 C C . ALA A 1 108 ? 27.433 -8.058 -17.523 1.00 52.88 108 ALA A C 1
ATOM 805 O O . ALA A 1 108 ? 28.327 -8.384 -18.302 1.00 52.88 108 ALA A O 1
ATOM 806 N N . ARG A 1 109 ? 27.588 -7.038 -16.667 1.00 54.41 109 ARG A N 1
ATOM 807 C CA . ARG A 1 109 ? 28.817 -6.226 -16.608 1.00 54.41 109 ARG A CA 1
ATOM 808 C C . ARG A 1 109 ? 30.044 -7.025 -16.164 1.00 54.41 109 ARG A C 1
ATOM 810 O O . ARG A 1 109 ? 31.136 -6.747 -16.646 1.00 54.41 109 ARG A O 1
ATOM 817 N N . LYS A 1 110 ? 29.879 -8.037 -15.303 1.00 56.62 110 LYS A N 1
ATOM 818 C CA . LYS A 1 110 ? 31.002 -8.847 -14.795 1.00 56.62 110 LYS A CA 1
ATOM 819 C C . LYS A 1 110 ? 31.545 -9.847 -15.829 1.00 56.62 110 LYS A C 1
ATOM 821 O O . LYS A 1 110 ? 32.710 -10.218 -15.754 1.00 56.62 110 LYS A O 1
ATOM 826 N N . HIS A 1 111 ? 30.738 -10.225 -16.824 1.00 53.53 111 HIS A N 1
ATOM 827 C CA . HIS A 1 111 ? 31.144 -11.123 -17.916 1.00 53.53 111 HIS A CA 1
ATOM 828 C C . HIS A 1 111 ? 31.399 -10.407 -19.256 1.00 53.53 111 HIS A C 1
ATOM 830 O O . HIS A 1 111 ? 31.918 -11.016 -20.189 1.00 53.53 111 HIS A O 1
ATOM 836 N N . ALA A 1 112 ? 31.110 -9.105 -19.356 1.00 55.41 112 ALA A N 1
ATOM 837 C CA . ALA A 1 112 ? 31.280 -8.308 -20.576 1.00 55.41 112 ALA A CA 1
ATOM 838 C C . ALA A 1 112 ? 32.714 -7.792 -20.818 1.00 55.41 112 ALA A C 1
ATOM 840 O O . ALA A 1 112 ? 32.921 -6.939 -21.678 1.00 55.41 112 ALA A O 1
ATOM 841 N N . HIS A 1 113 ? 33.723 -8.329 -20.121 1.00 52.88 113 HIS A N 1
ATOM 842 C CA . HIS A 1 113 ? 35.130 -8.052 -20.445 1.00 52.88 113 HIS A CA 1
ATOM 843 C C . HIS A 1 113 ? 35.564 -8.667 -21.795 1.00 52.88 113 HIS A C 1
ATOM 845 O O . HIS A 1 113 ? 36.651 -8.378 -22.294 1.00 52.88 113 HIS A O 1
ATOM 851 N N . GLY A 1 114 ? 34.701 -9.491 -22.405 1.00 53.75 114 GLY A N 1
ATOM 852 C CA . GLY A 1 114 ? 34.806 -9.953 -23.783 1.00 53.75 114 GLY A CA 1
ATOM 853 C C . GLY A 1 114 ? 34.121 -8.994 -24.760 1.00 53.75 114 GLY A C 1
ATOM 854 O O . GLY A 1 114 ? 33.014 -8.525 -24.520 1.00 53.75 114 GLY A O 1
ATOM 855 N N . LYS A 1 115 ? 34.794 -8.759 -25.887 1.00 52.91 115 LYS A N 1
ATOM 856 C CA . LYS A 1 115 ? 34.558 -7.872 -27.049 1.00 52.91 115 LYS A CA 1
ATOM 857 C C . LYS A 1 115 ? 33.152 -7.864 -27.710 1.00 52.91 115 LYS A C 1
ATOM 859 O O . LYS A 1 115 ? 33.017 -7.378 -28.826 1.00 52.91 115 LYS A O 1
ATOM 864 N N . GLY A 1 116 ? 32.119 -8.385 -27.049 1.00 52.97 116 GLY A N 1
ATOM 865 C CA . GLY A 1 116 ? 30.710 -8.394 -27.462 1.00 52.97 116 GLY A CA 1
ATOM 866 C C . GLY A 1 116 ? 29.774 -7.674 -26.483 1.00 52.97 116 GLY A C 1
ATOM 867 O O . GLY A 1 116 ? 28.585 -7.977 -26.463 1.00 52.97 116 GLY A O 1
ATOM 868 N N . GLY A 1 117 ? 30.301 -6.761 -25.655 1.00 51.06 117 GLY A N 1
ATOM 869 C CA . GLY A 1 117 ? 29.529 -5.980 -24.687 1.00 51.06 117 GLY A CA 1
ATOM 870 C C . GLY A 1 117 ? 28.333 -5.295 -25.346 1.00 51.06 117 GLY A C 1
ATOM 871 O O . GLY A 1 117 ? 28.494 -4.339 -26.105 1.00 51.06 117 GLY A O 1
ATOM 872 N N . GLY A 1 118 ? 27.133 -5.818 -25.082 1.00 55.91 118 GLY A N 1
ATOM 873 C CA . GLY A 1 118 ? 25.886 -5.262 -25.586 1.00 55.91 118 GLY A CA 1
ATOM 874 C C . GLY A 1 118 ? 25.825 -3.771 -25.275 1.00 55.91 118 GLY A C 1
ATOM 875 O O . GLY A 1 118 ? 26.059 -3.360 -24.140 1.00 55.91 118 GLY A O 1
ATOM 876 N N . HIS A 1 119 ? 25.562 -2.960 -26.303 1.00 64.75 119 HIS A N 1
ATOM 877 C CA . HIS A 1 119 ? 25.479 -1.511 -26.164 1.00 64.75 119 HIS A CA 1
ATOM 878 C C . HIS A 1 119 ? 24.515 -1.178 -25.012 1.00 64.75 119 HIS A C 1
ATOM 880 O O . HIS A 1 119 ? 23.343 -1.551 -25.112 1.00 64.75 119 HIS A O 1
ATOM 886 N N . PRO A 1 120 ? 24.948 -0.466 -23.953 1.00 73.75 120 PRO A N 1
ATOM 887 C CA . PRO A 1 120 ? 24.071 -0.131 -22.827 1.00 73.75 120 PRO A CA 1
ATOM 888 C C . PRO A 1 120 ? 22.817 0.623 -23.294 1.00 73.75 120 PRO A C 1
ATOM 890 O O . PRO A 1 120 ? 21.745 0.445 -22.730 1.00 73.75 120 PRO A O 1
ATOM 893 N N . ALA A 1 121 ? 22.933 1.374 -24.393 1.00 80.44 121 ALA A N 1
ATOM 894 C CA . ALA A 1 121 ? 21.815 2.024 -25.069 1.00 80.44 121 ALA A CA 1
ATOM 895 C C . ALA A 1 121 ? 20.739 1.037 -25.566 1.00 80.44 121 ALA A C 1
ATOM 897 O O . ALA A 1 121 ? 19.557 1.286 -25.364 1.00 80.44 121 ALA A O 1
ATOM 898 N N . LYS A 1 122 ? 21.126 -0.110 -26.148 1.00 82.06 122 LYS A N 1
ATOM 899 C CA . LYS A 1 122 ? 20.172 -1.132 -26.621 1.00 82.06 122 LYS A CA 1
ATOM 900 C C . LYS A 1 122 ? 19.471 -1.834 -25.459 1.00 82.06 122 LYS A C 1
ATOM 902 O O . LYS A 1 122 ? 18.294 -2.162 -25.559 1.00 82.06 122 LYS A O 1
ATOM 907 N N . ALA A 1 123 ? 20.190 -2.065 -24.358 1.00 82.75 123 ALA A N 1
ATOM 908 C CA . ALA A 1 123 ? 19.596 -2.622 -23.146 1.00 82.75 123 ALA A CA 1
ATOM 909 C C . ALA A 1 123 ? 18.580 -1.646 -22.531 1.00 82.75 123 ALA A C 1
ATOM 911 O O . ALA A 1 123 ? 17.497 -2.069 -22.143 1.00 82.75 123 ALA A O 1
ATOM 912 N N . ALA A 1 124 ? 18.892 -0.347 -22.503 1.00 85.19 124 ALA A N 1
ATOM 913 C CA . ALA A 1 124 ? 17.966 0.682 -22.034 1.00 85.19 124 ALA A CA 1
ATOM 914 C C . ALA A 1 124 ? 16.714 0.792 -22.923 1.00 85.19 124 ALA A C 1
ATOM 916 O O . ALA A 1 124 ? 15.603 0.832 -22.408 1.00 85.19 124 ALA A O 1
ATOM 917 N N . GLU A 1 125 ? 16.869 0.762 -24.250 1.00 86.69 125 GLU A N 1
ATOM 918 C CA . GLU A 1 125 ? 15.739 0.779 -25.190 1.00 86.69 125 GLU A CA 1
ATOM 919 C C . GLU A 1 125 ? 14.822 -0.440 -25.002 1.00 86.69 125 GLU A C 1
ATOM 921 O O . GLU A 1 125 ? 13.608 -0.294 -24.872 1.00 86.69 125 GLU A O 1
ATOM 926 N N . LYS A 1 126 ? 15.404 -1.642 -24.887 1.00 87.50 126 LYS A N 1
ATOM 927 C CA . LYS A 1 126 ? 14.651 -2.874 -24.617 1.00 87.50 126 LYS A CA 1
ATOM 928 C C . LYS A 1 126 ? 13.969 -2.848 -23.244 1.00 87.50 126 LYS A C 1
ATOM 930 O O . LYS A 1 126 ? 12.852 -3.346 -23.116 1.00 87.50 126 LYS A O 1
ATOM 935 N N . ALA A 1 127 ? 14.615 -2.272 -22.230 1.00 87.25 127 ALA A N 1
ATOM 936 C CA . ALA A 1 127 ? 14.023 -2.100 -20.906 1.00 87.25 127 ALA A CA 1
ATOM 937 C C . ALA A 1 127 ? 12.827 -1.139 -20.952 1.00 87.25 127 ALA A C 1
ATOM 939 O O . ALA A 1 127 ? 11.768 -1.470 -20.423 1.00 87.25 127 ALA A O 1
ATOM 940 N N . ASN A 1 128 ? 12.950 -0.007 -21.649 1.00 88.75 128 ASN A N 1
ATOM 941 C CA . ASN A 1 128 ? 11.844 0.933 -21.848 1.00 88.75 128 ASN A CA 1
ATOM 942 C C . ASN A 1 128 ? 10.681 0.275 -22.599 1.00 88.75 128 ASN A C 1
ATOM 944 O O . ASN A 1 128 ? 9.525 0.439 -22.219 1.00 88.75 128 ASN A O 1
ATOM 948 N N . GLU A 1 129 ? 10.975 -0.539 -23.613 1.00 89.12 129 GLU A N 1
ATOM 949 C CA . GLU A 1 129 ? 9.953 -1.290 -24.341 1.00 89.12 129 GLU A CA 1
ATOM 950 C C . GLU A 1 129 ? 9.253 -2.337 -23.450 1.00 89.12 129 GLU A C 1
ATOM 952 O O . GLU A 1 129 ? 8.039 -2.524 -23.546 1.00 89.12 129 GLU A O 1
ATOM 957 N N . ALA A 1 130 ? 9.985 -3.009 -22.555 1.00 87.06 130 ALA A N 1
ATOM 958 C CA . ALA A 1 130 ? 9.407 -3.935 -21.578 1.00 87.06 130 ALA A CA 1
ATOM 959 C C . ALA A 1 130 ? 8.504 -3.206 -20.567 1.00 87.06 130 ALA A C 1
ATOM 961 O O . ALA A 1 130 ? 7.367 -3.621 -20.347 1.00 87.06 130 ALA A O 1
ATOM 962 N N . LEU A 1 131 ? 8.959 -2.070 -20.032 1.00 87.56 131 LEU A N 1
ATOM 963 C CA . LEU A 1 131 ? 8.172 -1.220 -19.134 1.00 87.56 131 LEU A CA 1
ATOM 964 C C . LEU A 1 131 ? 6.884 -0.709 -19.808 1.00 87.56 131 LEU A C 1
ATOM 966 O O . LEU A 1 131 ? 5.820 -0.707 -19.183 1.00 87.56 131 LEU A O 1
ATOM 970 N N . ALA A 1 132 ? 6.955 -0.352 -21.095 1.00 87.38 132 ALA A N 1
ATOM 971 C CA . ALA A 1 132 ? 5.811 0.103 -21.884 1.00 87.38 132 ALA A CA 1
ATOM 972 C C . ALA A 1 132 ? 4.770 -1.008 -22.118 1.00 87.38 132 ALA A C 1
ATOM 974 O O . ALA A 1 132 ? 3.563 -0.739 -22.165 1.00 87.38 132 ALA A O 1
ATOM 975 N N . ARG A 1 133 ? 5.233 -2.258 -22.271 1.00 87.69 133 ARG A N 1
ATOM 976 C CA . ARG A 1 133 ? 4.381 -3.447 -22.443 1.00 87.69 133 ARG A CA 1
ATOM 977 C C . ARG A 1 133 ? 3.695 -3.846 -21.144 1.00 87.69 133 ARG A C 1
ATOM 979 O O . ARG A 1 133 ? 2.477 -4.019 -21.134 1.00 87.69 133 ARG A O 1
ATOM 986 N N . ASP A 1 134 ? 4.473 -3.976 -20.077 1.00 85.25 134 ASP A N 1
ATOM 987 C CA . ASP A 1 134 ? 4.009 -4.529 -18.806 1.00 85.25 134 ASP A CA 1
ATOM 988 C C . ASP A 1 134 ? 3.127 -3.545 -18.032 1.00 85.25 134 ASP A C 1
ATOM 990 O O . ASP A 1 134 ? 2.243 -3.972 -17.288 1.00 85.25 134 ASP A O 1
ATOM 994 N N . LYS A 1 135 ? 3.343 -2.232 -18.225 1.00 86.81 135 LYS A N 1
ATOM 995 C CA . LYS A 1 135 ? 2.620 -1.148 -17.533 1.00 86.81 135 LYS A CA 1
ATOM 996 C C . LYS A 1 135 ? 2.563 -1.374 -16.024 1.00 86.81 135 LYS A C 1
ATOM 998 O O . LYS A 1 135 ? 1.526 -1.190 -15.387 1.00 86.81 135 LYS A O 1
ATOM 1003 N N . GLU A 1 136 ? 3.689 -1.807 -15.464 1.00 90.69 136 GLU A N 1
ATOM 1004 C CA . GLU A 1 136 ? 3.771 -2.148 -14.054 1.00 90.69 136 GLU A CA 1
ATOM 1005 C C . GLU A 1 136 ? 3.566 -0.893 -13.193 1.00 90.69 136 GLU A C 1
ATOM 1007 O O . GLU A 1 136 ? 4.321 0.080 -13.269 1.00 90.69 136 GLU A O 1
ATOM 1012 N N . GLU A 1 137 ? 2.514 -0.915 -12.376 1.00 92.50 137 GLU A N 1
ATOM 1013 C CA . GLU A 1 137 ? 2.087 0.215 -11.556 1.00 92.50 137 GLU A CA 1
ATOM 1014 C C . GLU A 1 137 ? 2.286 -0.054 -10.060 1.00 92.50 137 GLU A C 1
ATOM 1016 O O . GLU A 1 137 ? 2.066 -1.156 -9.548 1.00 92.50 137 GLU A O 1
ATOM 1021 N N . VAL A 1 138 ? 2.678 0.991 -9.335 1.00 95.12 138 VAL A N 1
ATOM 1022 C CA . VAL A 1 138 ? 2.696 1.015 -7.873 1.00 95.12 138 VAL A CA 1
ATOM 1023 C C . VAL A 1 138 ? 1.399 1.651 -7.391 1.00 95.12 138 VAL A C 1
ATOM 1025 O O . VAL A 1 138 ? 1.120 2.817 -7.669 1.00 95.12 138 VAL A O 1
ATOM 1028 N N . LEU A 1 139 ? 0.603 0.886 -6.652 1.00 96.38 139 LEU A N 1
ATOM 1029 C CA . LEU A 1 139 ? -0.705 1.294 -6.151 1.00 96.38 139 LEU A CA 1
ATOM 1030 C C . LEU A 1 139 ? -0.591 1.838 -4.730 1.00 96.38 139 LEU A C 1
ATOM 1032 O O . LEU A 1 139 ? -0.328 1.095 -3.786 1.00 96.38 139 LEU A O 1
ATOM 1036 N N . VAL A 1 140 ? -0.866 3.123 -4.538 1.00 97.50 140 VAL A N 1
ATOM 1037 C CA . VAL A 1 140 ? -0.996 3.718 -3.204 1.00 97.50 140 VAL A CA 1
ATOM 1038 C C . VAL A 1 140 ? -2.457 3.641 -2.773 1.00 97.50 140 VAL A C 1
ATOM 1040 O O . VAL A 1 140 ? -3.293 4.400 -3.266 1.00 97.50 140 VAL A O 1
ATOM 1043 N N . LYS A 1 141 ? -2.778 2.723 -1.857 1.00 97.19 141 LYS A N 1
ATOM 1044 C CA . LYS A 1 141 ? -4.152 2.497 -1.384 1.00 97.19 141 LYS A CA 1
ATOM 1045 C C . LYS A 1 141 ? -4.403 3.197 -0.053 1.00 97.19 141 LYS A C 1
ATOM 1047 O O . LYS A 1 141 ? -3.643 3.035 0.906 1.00 97.19 141 LYS A O 1
ATOM 1052 N N . ALA A 1 142 ? -5.506 3.938 0.018 1.00 97.38 142 ALA A N 1
ATOM 1053 C CA . ALA A 1 142 ? -5.967 4.581 1.243 1.00 97.38 142 ALA A CA 1
ATOM 1054 C C . ALA A 1 142 ? -7.495 4.568 1.363 1.00 97.38 142 ALA A C 1
ATOM 1056 O O . ALA A 1 142 ? -8.227 4.590 0.371 1.00 97.38 142 ALA A O 1
ATOM 1057 N N . SER A 1 143 ? -7.984 4.573 2.603 1.00 95.31 143 SER A N 1
ATOM 1058 C CA . SER A 1 143 ? -9.411 4.564 2.927 1.00 95.31 143 SER A CA 1
ATOM 1059 C C . SER A 1 143 ? -9.785 5.702 3.882 1.00 95.31 143 SER A C 1
ATOM 1061 O O . SER A 1 143 ? -8.973 6.171 4.686 1.00 95.31 143 SER A O 1
ATOM 1063 N N . GLY A 1 144 ? -11.028 6.180 3.787 1.00 93.62 144 GLY A N 1
ATOM 1064 C CA . GLY A 1 144 ? -11.601 7.159 4.717 1.00 93.62 144 GLY A CA 1
ATOM 1065 C C . GLY A 1 144 ? -10.717 8.393 4.957 1.00 93.62 144 GLY A C 1
ATOM 1066 O O . GLY A 1 144 ? -10.361 9.112 4.026 1.00 93.62 144 GLY A O 1
ATOM 1067 N N . ARG A 1 145 ? -10.351 8.645 6.223 1.00 94.25 145 ARG A N 1
ATOM 1068 C CA . ARG A 1 145 ? -9.532 9.811 6.619 1.00 94.25 145 ARG A CA 1
ATOM 1069 C C . ARG A 1 145 ? -8.128 9.807 5.994 1.00 94.25 145 ARG A C 1
ATOM 1071 O O . ARG A 1 145 ? -7.532 10.870 5.856 1.00 94.25 145 ARG A O 1
ATOM 1078 N N . ALA A 1 146 ? -7.607 8.646 5.594 1.00 96.56 146 ALA A N 1
ATOM 1079 C CA . ALA A 1 146 ? -6.275 8.525 5.004 1.00 96.56 146 ALA A CA 1
ATOM 1080 C C . ALA A 1 146 ? -6.215 8.940 3.524 1.00 96.56 146 ALA A C 1
ATOM 1082 O O . ALA A 1 146 ? -5.125 9.166 3.003 1.00 96.56 146 ALA A O 1
ATOM 1083 N N . MET A 1 147 ? -7.361 9.087 2.845 1.00 97.06 147 MET A N 1
ATOM 1084 C CA . MET A 1 147 ? -7.407 9.439 1.417 1.00 97.06 147 MET A CA 1
ATOM 1085 C C . MET A 1 147 ? -6.660 10.741 1.107 1.00 97.06 147 MET A C 1
ATOM 1087 O O . MET A 1 147 ? -5.985 10.833 0.087 1.00 97.06 147 MET A O 1
ATOM 1091 N N . GLY A 1 148 ? -6.720 11.723 2.014 1.00 96.62 148 GLY A N 1
ATOM 1092 C CA . GLY A 1 148 ? -5.986 12.978 1.858 1.00 96.62 148 GLY A CA 1
ATOM 1093 C C . GLY A 1 148 ? -4.473 12.769 1.754 1.00 96.62 148 GLY A C 1
ATOM 1094 O O . GLY A 1 148 ? -3.834 13.414 0.932 1.00 96.62 148 GLY A O 1
ATOM 1095 N N . GLN A 1 149 ? -3.901 11.832 2.518 1.00 96.81 149 GLN A N 1
ATOM 1096 C CA . GLN A 1 149 ? -2.465 11.539 2.451 1.00 96.81 149 GLN A CA 1
ATOM 1097 C C . GLN A 1 149 ? -2.080 10.874 1.126 1.00 96.81 149 GLN A C 1
ATOM 1099 O O . GLN A 1 149 ? -1.072 11.249 0.537 1.00 96.81 149 GLN A O 1
ATOM 1104 N N . ALA A 1 150 ? -2.888 9.937 0.619 1.00 97.31 150 ALA A N 1
ATOM 1105 C CA . ALA A 1 150 ? -2.628 9.311 -0.681 1.00 97.31 150 ALA A CA 1
ATOM 1106 C C . ALA A 1 150 ? -2.660 10.331 -1.829 1.00 97.31 150 ALA A C 1
ATOM 1108 O O . ALA A 1 150 ? -1.792 10.298 -2.698 1.00 97.31 150 ALA A O 1
ATOM 1109 N N . LEU A 1 151 ? -3.597 11.285 -1.794 1.00 97.12 151 LEU A N 1
ATOM 1110 C CA . LEU A 1 151 ? -3.650 12.364 -2.782 1.00 97.12 151 LEU A CA 1
ATOM 1111 C C . LEU A 1 151 ? -2.411 13.269 -2.720 1.00 97.12 151 LEU A C 1
ATOM 1113 O O . LEU A 1 151 ? -1.882 13.607 -3.771 1.00 97.12 151 LEU A O 1
ATOM 1117 N N . ARG A 1 152 ? -1.895 13.595 -1.522 1.00 95.44 152 ARG A N 1
ATOM 1118 C CA . ARG A 1 152 ? -0.617 14.334 -1.384 1.00 95.44 152 ARG A CA 1
ATOM 1119 C C . ARG A 1 152 ? 0.553 13.577 -2.003 1.00 95.44 152 ARG A C 1
ATOM 1121 O O . ARG A 1 152 ? 1.426 14.189 -2.604 1.00 95.44 152 ARG A O 1
ATOM 1128 N N . VAL A 1 153 ? 0.590 12.251 -1.843 1.00 95.88 153 VAL A N 1
ATOM 1129 C CA . VAL A 1 153 ? 1.623 11.416 -2.475 1.00 95.88 153 VAL A CA 1
ATOM 1130 C C . VAL A 1 153 ? 1.497 11.493 -3.996 1.00 95.88 153 VAL A C 1
ATOM 1132 O O . VAL A 1 153 ? 2.494 11.746 -4.662 1.00 95.88 153 VAL A O 1
ATOM 1135 N N . GLY A 1 154 ? 0.288 11.342 -4.543 1.00 94.94 154 GLY A N 1
ATOM 1136 C CA . GLY A 1 154 ? 0.047 11.461 -5.985 1.00 94.94 154 GLY A CA 1
ATOM 1137 C C . GLY A 1 154 ? 0.426 12.829 -6.549 1.00 94.94 154 GLY A C 1
ATOM 1138 O O . GLY A 1 154 ? 1.115 12.911 -7.562 1.00 94.94 154 GLY A O 1
ATOM 1139 N N . GLU A 1 155 ? 0.038 13.900 -5.862 1.00 93.75 155 GLU A N 1
ATOM 1140 C CA . GLU A 1 155 ? 0.395 15.269 -6.236 1.00 93.75 155 GLU A CA 1
ATOM 1141 C C . GLU A 1 155 ? 1.912 15.491 -6.212 1.00 93.75 155 GLU A C 1
ATOM 1143 O O . GLU A 1 155 ? 2.468 16.100 -7.124 1.00 93.75 155 GLU A O 1
ATOM 1148 N N . TRP A 1 156 ? 2.608 14.939 -5.215 1.00 93.88 156 TRP A N 1
ATOM 1149 C CA . TRP A 1 156 ? 4.063 15.022 -5.140 1.00 93.88 156 TRP A CA 1
ATOM 1150 C C . TRP A 1 156 ? 4.736 14.407 -6.374 1.00 93.88 156 TRP A C 1
ATOM 1152 O O . TRP A 1 156 ? 5.647 15.022 -6.928 1.00 93.88 156 TRP A O 1
ATOM 1162 N N . PHE A 1 157 ? 4.272 13.236 -6.832 1.00 93.69 157 PHE A N 1
ATOM 1163 C CA . PHE A 1 157 ? 4.795 12.596 -8.047 1.00 93.69 157 PHE A CA 1
ATOM 1164 C C . PHE A 1 157 ? 4.434 13.366 -9.320 1.00 93.69 157 PHE A C 1
ATOM 1166 O O . PHE A 1 157 ? 5.248 13.421 -10.232 1.00 93.69 157 PHE A O 1
ATOM 1173 N N . ARG A 1 158 ? 3.268 14.019 -9.353 1.00 90.94 158 ARG A N 1
ATOM 1174 C CA . ARG A 1 158 ? 2.837 14.858 -10.479 1.00 90.94 158 ARG A CA 1
ATOM 1175 C C . ARG A 1 158 ? 3.641 16.161 -10.590 1.00 90.94 158 ARG A C 1
ATOM 1177 O O . ARG A 1 158 ? 3.972 16.589 -11.684 1.00 90.94 158 ARG A O 1
ATOM 1184 N N . ASN A 1 159 ? 3.981 16.791 -9.463 1.00 87.94 159 ASN A N 1
ATOM 1185 C CA . ASN A 1 159 ? 4.703 18.071 -9.449 1.00 87.94 159 ASN A CA 1
ATOM 1186 C C . ASN A 1 159 ? 6.226 17.898 -9.574 1.00 87.94 159 ASN A C 1
ATOM 1188 O O . ASN A 1 159 ? 6.896 18.737 -10.177 1.00 87.94 159 ASN A O 1
ATOM 1192 N N . LYS A 1 160 ? 6.792 16.833 -8.988 1.00 81.25 160 LYS A N 1
ATOM 1193 C CA . LYS A 1 160 ? 8.235 16.526 -9.052 1.00 81.25 160 LYS A CA 1
ATOM 1194 C C . LYS A 1 160 ? 8.594 15.528 -10.156 1.00 81.25 160 LYS A C 1
ATOM 1196 O O . LYS A 1 160 ? 9.667 14.933 -10.119 1.00 81.25 160 LYS A O 1
ATOM 1201 N N . GLU A 1 161 ? 7.718 15.388 -11.147 1.00 63.97 161 GLU A N 1
ATOM 1202 C CA . GLU A 1 161 ? 7.862 14.500 -12.309 1.00 63.97 161 GLU A CA 1
ATOM 1203 C C . GLU A 1 161 ? 9.192 14.692 -13.061 1.00 63.97 161 GLU A C 1
ATOM 1205 O O . GLU A 1 161 ? 9.696 13.759 -13.674 1.00 63.97 161 GLU A O 1
ATOM 1210 N N . LYS A 1 162 ? 9.825 15.867 -12.943 1.00 65.00 162 LYS A N 1
ATOM 1211 C CA . LYS A 1 162 ? 11.125 16.165 -13.568 1.00 65.00 162 LYS A CA 1
ATOM 1212 C C . LYS A 1 162 ? 12.242 15.186 -13.190 1.00 65.00 162 LYS A C 1
ATOM 1214 O O . LYS A 1 162 ? 13.147 14.999 -13.995 1.00 65.00 162 LYS A O 1
ATOM 1219 N N . ASP A 1 163 ? 12.180 14.574 -12.008 1.00 74.25 163 ASP A N 1
ATOM 1220 C CA . ASP A 1 163 ? 13.220 13.637 -11.563 1.00 74.25 163 ASP A CA 1
ATOM 1221 C C . ASP A 1 163 ? 12.928 12.198 -12.002 1.00 74.25 163 ASP A C 1
ATOM 1223 O O . ASP A 1 163 ? 13.848 11.424 -12.248 1.00 74.25 163 ASP A O 1
ATOM 1227 N N . MET A 1 164 ? 11.649 11.818 -12.064 1.00 70.31 164 MET A N 1
ATOM 1228 C CA . MET A 1 164 ? 11.210 10.490 -12.481 1.00 70.31 164 MET A CA 1
ATOM 1229 C C . MET A 1 164 ? 9.943 10.673 -13.306 1.00 70.31 164 MET A C 1
ATOM 1231 O O . MET A 1 164 ? 8.886 10.935 -12.735 1.00 70.31 164 MET A O 1
ATOM 1235 N N . LEU A 1 165 ? 10.067 10.549 -14.628 1.00 85.56 165 LEU A N 1
ATOM 1236 C CA . LEU A 1 165 ? 8.963 10.593 -15.589 1.00 85.56 165 LEU A CA 1
ATOM 1237 C C . LEU A 1 165 ? 7.909 9.558 -15.163 1.00 85.56 165 LEU A C 1
ATOM 1239 O O . LEU A 1 165 ? 8.091 8.359 -15.363 1.00 85.56 165 LEU A O 1
ATOM 1243 N N . CYS A 1 166 ? 6.859 9.997 -14.472 1.00 90.12 166 CYS A N 1
ATOM 1244 C CA . CYS A 1 166 ? 5.895 9.126 -13.804 1.00 90.12 166 CYS A CA 1
ATOM 1245 C C . CYS A 1 166 ? 4.479 9.539 -14.182 1.00 90.12 166 CYS A C 1
ATOM 1247 O O . CYS A 1 166 ? 4.044 10.651 -13.891 1.00 90.12 166 CYS A O 1
ATOM 1249 N N . ARG A 1 167 ? 3.700 8.596 -14.707 1.00 92.12 167 ARG A N 1
ATOM 1250 C CA . ARG A 1 167 ? 2.268 8.774 -14.928 1.00 92.12 167 ARG A CA 1
ATOM 1251 C C . ARG A 1 167 ? 1.501 8.449 -13.649 1.00 92.12 167 ARG A C 1
ATOM 1253 O O . ARG A 1 167 ? 1.613 7.346 -13.109 1.00 92.12 167 ARG A O 1
ATOM 1260 N N . VAL A 1 168 ? 0.684 9.403 -13.204 1.00 94.56 168 VAL A N 1
ATOM 1261 C CA . VAL A 1 168 ? -0.167 9.285 -12.013 1.00 94.56 168 VAL A CA 1
ATOM 1262 C C . VAL A 1 168 ? -1.639 9.209 -12.419 1.00 94.56 168 VAL A C 1
ATOM 1264 O O . VAL A 1 168 ? -2.166 10.129 -13.043 1.00 94.56 168 VAL A O 1
ATOM 1267 N N . GLU A 1 169 ? -2.324 8.141 -12.016 1.00 94.94 169 GLU A N 1
ATOM 1268 C CA . GLU A 1 169 ? -3.767 7.961 -12.197 1.00 94.94 169 GLU A CA 1
ATOM 1269 C C . GLU A 1 169 ? -4.471 7.803 -10.850 1.00 94.94 169 GLU A C 1
ATOM 1271 O O . GLU A 1 169 ? -3.990 7.110 -9.956 1.00 94.94 169 GLU A O 1
ATOM 1276 N N . ILE A 1 170 ? -5.644 8.420 -10.698 1.00 96.12 170 ILE A N 1
ATOM 1277 C CA . ILE A 1 170 ? -6.440 8.337 -9.470 1.00 96.12 170 ILE A CA 1
ATOM 1278 C C . ILE A 1 170 ? -7.685 7.498 -9.748 1.00 96.12 170 ILE A C 1
ATOM 1280 O O . ILE A 1 170 ? -8.525 7.871 -10.567 1.00 96.12 170 ILE A O 1
ATOM 1284 N N . ARG A 1 171 ? -7.825 6.381 -9.034 1.00 96.38 171 ARG A N 1
ATOM 1285 C CA . ARG A 1 171 ? -8.970 5.468 -9.114 1.00 96.38 171 ARG A CA 1
ATOM 1286 C C . ARG A 1 171 ? -9.770 5.545 -7.816 1.00 96.38 171 ARG A C 1
ATOM 1288 O O . ARG A 1 171 ? -9.213 5.484 -6.719 1.00 96.38 171 ARG A O 1
ATOM 1295 N N . THR A 1 172 ? -11.086 5.707 -7.919 1.00 96.56 172 THR A N 1
ATOM 1296 C CA . THR A 1 172 ? -11.987 5.671 -6.758 1.00 96.56 172 THR A CA 1
ATOM 1297 C C . THR A 1 172 ? -12.580 4.280 -6.593 1.00 96.56 172 THR A C 1
ATOM 1299 O O . THR A 1 172 ? -12.893 3.602 -7.568 1.00 96.56 172 THR A O 1
ATOM 1302 N N . GLY A 1 173 ? -12.753 3.853 -5.345 1.00 94.31 173 GLY A N 1
ATOM 1303 C CA . GLY A 1 173 ? -13.318 2.547 -5.030 1.00 94.31 173 GLY A CA 1
ATOM 1304 C C . GLY A 1 173 ? -14.095 2.555 -3.722 1.00 94.31 173 GLY A C 1
ATOM 1305 O O . GLY A 1 173 ? -14.155 3.561 -3.012 1.00 94.31 173 GLY A O 1
ATOM 1306 N N . ASN A 1 174 ? -14.699 1.414 -3.406 1.00 94.25 174 ASN A N 1
ATOM 1307 C CA . ASN A 1 174 ? -15.341 1.156 -2.126 1.00 94.25 174 ASN A CA 1
ATOM 1308 C C . ASN A 1 174 ? -14.891 -0.215 -1.615 1.00 94.25 174 ASN A C 1
ATOM 1310 O O . ASN A 1 174 ? -14.813 -1.162 -2.392 1.00 94.25 174 ASN A O 1
ATOM 1314 N N . VAL A 1 175 ? -14.655 -0.329 -0.311 1.00 93.06 175 VAL A N 1
ATOM 1315 C CA . VAL A 1 175 ? -14.317 -1.591 0.361 1.00 93.06 175 VAL A CA 1
ATOM 1316 C C . VAL A 1 175 ? -15.378 -1.882 1.416 1.00 93.06 175 VAL A C 1
ATOM 1318 O O . VAL A 1 175 ? -15.756 -0.988 2.174 1.00 93.06 175 VAL A O 1
ATOM 1321 N N . SER A 1 176 ? -15.895 -3.109 1.434 1.00 92.69 176 SER A N 1
ATOM 1322 C CA . SER A 1 176 ? -16.823 -3.584 2.461 1.00 92.69 176 SER A CA 1
ATOM 1323 C C . SER A 1 176 ? -16.066 -3.972 3.723 1.00 92.69 176 SER A C 1
ATOM 1325 O O . SER A 1 176 ? -15.020 -4.613 3.649 1.00 92.69 176 SER A O 1
ATOM 1327 N N . THR A 1 177 ? -16.614 -3.609 4.873 1.00 93.44 177 THR A N 1
ATOM 1328 C CA . THR A 1 177 ? -16.053 -3.918 6.187 1.00 93.44 177 THR A CA 1
ATOM 1329 C C . THR A 1 177 ? -17.147 -4.485 7.061 1.00 93.44 177 THR A C 1
ATOM 1331 O O . THR A 1 177 ? -18.270 -3.980 7.036 1.00 93.44 177 THR A O 1
ATOM 1334 N N . VAL A 1 178 ? -16.822 -5.532 7.804 1.00 93.75 178 VAL A N 1
ATOM 1335 C CA . VAL A 1 178 ? -17.702 -6.098 8.823 1.00 93.75 178 VAL A CA 1
ATOM 1336 C C . VAL A 1 178 ? -17.377 -5.366 10.116 1.00 93.75 178 VAL A C 1
ATOM 1338 O O . VAL A 1 178 ? -16.225 -5.378 10.532 1.00 93.75 178 VAL A O 1
ATOM 1341 N N . ASP A 1 179 ? -18.347 -4.654 10.674 1.00 94.38 179 ASP A N 1
ATOM 1342 C CA . ASP A 1 179 ? -18.236 -4.052 12.002 1.00 94.38 179 ASP A CA 1
ATOM 1343 C C . ASP A 1 179 ? -19.149 -4.847 12.956 1.00 94.38 179 ASP A C 1
ATOM 1345 O O . ASP A 1 179 ? -20.243 -5.245 12.542 1.00 94.38 179 ASP A O 1
ATOM 1349 N N . ASP A 1 180 ? -18.720 -5.043 14.197 1.00 94.69 180 ASP A N 1
ATOM 1350 C CA . ASP A 1 180 ? -19.484 -5.732 15.240 1.00 94.69 180 ASP A CA 1
ATOM 1351 C C . ASP A 1 180 ? -20.505 -4.794 15.868 1.00 94.69 180 ASP A C 1
ATOM 1353 O O . ASP A 1 180 ? -20.284 -3.578 15.962 1.00 94.69 180 ASP A O 1
ATOM 1357 N N . ILE A 1 181 ? -21.651 -5.347 16.245 1.00 92.88 181 ILE A N 1
ATOM 1358 C CA . ILE A 1 181 ? -22.681 -4.638 16.993 1.00 92.88 181 ILE A CA 1
ATOM 1359 C C . ILE A 1 181 ? -22.701 -5.241 18.385 1.00 92.88 181 ILE A C 1
ATOM 1361 O O . ILE A 1 181 ? -23.071 -6.397 18.550 1.00 92.88 181 ILE A O 1
ATOM 1365 N N . VAL A 1 182 ? -22.322 -4.424 19.359 1.00 92.00 182 VAL A N 1
ATOM 1366 C CA . VAL A 1 182 ? -22.273 -4.813 20.768 1.00 92.00 182 VAL A CA 1
ATOM 1367 C C . VAL A 1 182 ? -23.276 -3.957 21.528 1.00 92.00 182 VAL A C 1
ATOM 1369 O O . VAL A 1 182 ? -23.472 -2.774 21.189 1.00 92.00 182 VAL A O 1
ATOM 1372 N N . GLN A 1 183 ? -23.966 -4.560 22.492 1.00 90.44 183 GLN A N 1
ATOM 1373 C CA . GLN A 1 183 ? -24.840 -3.811 23.386 1.00 90.44 183 GLN A CA 1
ATOM 1374 C C . GLN A 1 183 ? -23.973 -2.967 24.321 1.00 90.44 183 GLN A C 1
ATOM 1376 O O . GLN A 1 183 ? -22.832 -3.310 24.597 1.00 90.44 183 GLN A O 1
ATOM 1381 N N . LEU A 1 184 ? -24.459 -1.793 24.718 1.00 88.06 184 LEU A N 1
ATOM 1382 C CA . LEU A 1 184 ? -23.675 -0.909 25.582 1.00 88.06 184 LEU A CA 1
ATOM 1383 C C . LEU A 1 184 ? -23.408 -1.546 26.945 1.00 88.06 184 LEU A C 1
ATOM 1385 O O . LEU A 1 184 ? -22.303 -1.380 27.438 1.00 88.06 184 LEU A O 1
ATOM 1389 N N . ASP A 1 185 ? -24.376 -2.295 27.470 1.00 85.19 185 ASP A N 1
ATOM 1390 C CA . ASP A 1 185 ? -24.277 -2.987 28.755 1.00 85.19 185 ASP A CA 1
ATOM 1391 C C . ASP A 1 185 ? -23.092 -3.979 28.731 1.00 85.19 185 ASP A C 1
ATOM 1393 O O . ASP A 1 185 ? -22.185 -3.858 29.547 1.00 85.19 185 ASP A O 1
ATOM 1397 N N . ASP A 1 186 ? -22.997 -4.818 27.688 1.00 82.25 186 ASP A N 1
ATOM 1398 C CA . ASP A 1 186 ? -21.872 -5.751 27.487 1.00 82.25 186 ASP A CA 1
ATOM 1399 C C . ASP A 1 186 ? -20.500 -5.031 27.413 1.00 82.25 186 ASP A C 1
ATOM 1401 O O . ASP A 1 186 ? -19.476 -5.576 27.806 1.00 82.25 186 ASP A O 1
ATOM 1405 N N . LEU A 1 187 ? -20.449 -3.791 26.907 1.00 79.25 187 LEU A N 1
ATOM 1406 C CA . LEU A 1 187 ? -19.199 -3.019 26.793 1.00 79.25 187 LEU A CA 1
ATOM 1407 C C . LEU A 1 187 ? -18.778 -2.304 28.068 1.00 79.25 187 LEU A C 1
ATOM 1409 O O . LEU A 1 187 ? -17.634 -1.852 28.156 1.00 79.25 187 LEU A O 1
ATOM 1413 N N . GLU A 1 188 ? -19.729 -2.036 28.953 1.00 80.06 188 GLU A N 1
ATOM 1414 C CA . GLU A 1 188 ? -19.435 -1.481 30.268 1.00 80.06 188 GLU A CA 1
ATOM 1415 C C . GLU A 1 188 ? -18.860 -2.598 31.142 1.00 80.06 188 GLU A C 1
ATOM 1417 O O . GLU A 1 188 ? -17.783 -2.399 31.693 1.00 80.06 188 GLU A O 1
ATOM 1422 N N . GLU A 1 189 ? -19.457 -3.795 31.102 1.00 79.75 189 GLU A N 1
ATOM 1423 C CA . GLU A 1 189 ? -18.928 -5.003 31.756 1.00 79.75 189 GLU A CA 1
ATOM 1424 C C . GLU A 1 189 ? -17.509 -5.353 31.266 1.00 79.75 189 GLU A C 1
ATOM 1426 O O . GLU A 1 189 ? -16.597 -5.457 32.081 1.00 79.75 189 GLU A O 1
ATOM 1431 N N . GLU A 1 190 ? -17.267 -5.417 29.945 1.00 79.94 190 GLU A N 1
ATOM 1432 C CA . GLU A 1 190 ? -15.923 -5.699 29.395 1.00 79.94 190 GLU A CA 1
ATOM 1433 C C . GLU A 1 190 ? -14.857 -4.687 29.858 1.00 79.94 190 GLU A C 1
ATOM 1435 O O . GLU A 1 190 ? -13.692 -5.037 30.028 1.00 79.94 190 GLU A O 1
ATOM 1440 N N . LYS A 1 191 ? -15.227 -3.415 30.047 1.00 81.31 191 LYS A N 1
ATOM 1441 C CA . LYS A 1 191 ? -14.277 -2.393 30.511 1.00 81.31 191 LYS A CA 1
ATOM 1442 C C . LYS A 1 191 ? -14.012 -2.474 31.999 1.00 81.31 191 LYS A C 1
ATOM 1444 O O . LYS A 1 191 ? -12.884 -2.222 32.399 1.00 81.31 191 LYS A O 1
ATOM 1449 N N . GLU A 1 192 ? -15.041 -2.754 32.792 1.00 78.25 192 GLU A N 1
ATOM 1450 C CA . GLU A 1 192 ? -14.884 -2.955 34.231 1.00 78.25 192 GLU A CA 1
ATOM 1451 C C . GLU A 1 192 ? -13.970 -4.164 34.484 1.00 78.25 192 GLU A C 1
ATOM 1453 O O . GLU A 1 192 ? -13.024 -4.048 35.258 1.00 78.25 192 GLU A O 1
ATOM 1458 N N . GLU A 1 193 ? -14.141 -5.261 33.735 1.00 77.88 193 GLU A N 1
ATOM 1459 C CA . GLU A 1 193 ? -13.242 -6.425 33.788 1.00 77.88 193 GLU A CA 1
ATOM 1460 C C . GLU A 1 193 ? -11.801 -6.090 33.344 1.00 77.88 193 GLU A C 1
ATOM 1462 O O . GLU A 1 193 ? -10.843 -6.480 34.014 1.00 77.88 193 GLU A O 1
ATOM 1467 N N . GLU A 1 194 ? -11.615 -5.333 32.250 1.00 79.12 194 GLU A N 1
ATOM 1468 C CA . GLU A 1 194 ? -10.280 -4.889 31.803 1.00 79.12 194 GLU A CA 1
ATOM 1469 C C . GLU A 1 194 ? -9.589 -3.958 32.823 1.00 79.12 194 GLU A C 1
ATOM 1471 O O . GLU A 1 194 ? -8.362 -3.991 32.950 1.00 79.12 194 GLU A O 1
ATOM 1476 N N . GLU A 1 195 ? -10.350 -3.114 33.530 1.00 77.25 195 GLU A N 1
ATOM 1477 C CA . GLU A 1 195 ? -9.833 -2.227 34.581 1.00 77.25 195 GLU A CA 1
ATOM 1478 C C . GLU A 1 195 ? -9.452 -3.014 35.849 1.00 77.25 195 GLU A C 1
ATOM 1480 O O . GLU A 1 195 ? -8.392 -2.751 36.420 1.00 77.25 195 GLU A O 1
ATOM 1485 N N . GLU A 1 196 ? -10.243 -4.017 36.246 1.00 75.12 196 GLU A N 1
ATOM 1486 C CA . GLU A 1 196 ? -9.929 -4.896 37.382 1.00 75.12 196 GLU A CA 1
ATOM 1487 C C . GLU A 1 196 ? -8.683 -5.768 37.126 1.00 75.12 196 GLU A C 1
ATOM 1489 O O . GLU A 1 196 ? -7.815 -5.861 37.998 1.00 75.12 196 GLU A O 1
ATOM 1494 N N . GLU A 1 197 ? -8.528 -6.353 35.928 1.00 74.31 197 GLU A N 1
ATOM 1495 C CA . GLU A 1 197 ? -7.325 -7.138 35.586 1.00 74.31 197 GLU A CA 1
ATOM 1496 C C . GLU A 1 197 ? -6.056 -6.273 35.491 1.00 74.31 197 GLU A C 1
ATOM 1498 O O . GLU A 1 197 ? -4.950 -6.744 35.783 1.00 74.31 197 GLU A O 1
ATOM 1503 N N . ALA A 1 198 ? -6.185 -5.007 35.078 1.00 73.00 198 ALA A N 1
ATOM 1504 C CA . ALA A 1 198 ? -5.048 -4.094 34.997 1.00 73.00 198 ALA A CA 1
ATOM 1505 C C . ALA A 1 198 ? -4.491 -3.730 36.385 1.00 73.00 198 ALA A C 1
ATOM 1507 O O . ALA A 1 198 ? -3.273 -3.603 36.523 1.00 73.00 198 ALA A O 1
ATOM 1508 N N . ASP A 1 199 ? -5.351 -3.612 37.401 1.00 66.00 199 ASP A N 1
ATOM 1509 C CA . ASP A 1 199 ? -4.946 -3.298 38.778 1.00 66.00 199 ASP A CA 1
ATOM 1510 C C . ASP A 1 199 ? -4.332 -4.509 39.518 1.00 66.00 199 ASP A C 1
ATOM 1512 O O . ASP A 1 199 ? -3.559 -4.326 40.461 1.00 66.00 199 ASP A O 1
ATOM 1516 N N . GLU A 1 200 ? -4.597 -5.752 39.092 1.00 64.12 200 GLU A N 1
ATOM 1517 C CA . GLU A 1 200 ? -4.074 -6.956 39.768 1.00 64.12 200 GLU A CA 1
ATOM 1518 C C . GLU A 1 200 ? -2.619 -7.315 39.371 1.00 64.12 200 GLU A C 1
ATOM 1520 O O . GLU A 1 200 ? -1.985 -8.176 39.990 1.00 64.12 200 GLU A O 1
ATOM 1525 N N . HIS A 1 201 ? -2.038 -6.629 38.377 1.00 61.47 201 HIS A N 1
ATOM 1526 C CA . HIS A 1 201 ? -0.668 -6.872 37.898 1.00 61.47 201 HIS A CA 1
ATOM 1527 C C . HIS A 1 201 ? 0.384 -5.816 38.282 1.00 61.47 201 HIS A C 1
ATOM 1529 O O . HIS A 1 201 ? 1.557 -5.978 37.925 1.00 61.47 201 HIS A O 1
ATOM 1535 N N . ASP A 1 202 ? 0.030 -4.804 39.077 1.00 56.19 202 ASP A N 1
ATOM 1536 C CA . ASP A 1 202 ? 1.008 -3.928 39.733 1.00 56.19 202 ASP A CA 1
ATOM 1537 C C . ASP A 1 202 ? 1.495 -4.576 41.047 1.00 56.19 202 ASP A C 1
ATOM 1539 O O . ASP A 1 202 ? 0.975 -4.314 42.128 1.00 56.19 202 ASP A O 1
ATOM 1543 N N . ASP A 1 203 ? 2.497 -5.462 40.956 1.00 58.78 203 ASP A N 1
ATOM 1544 C CA . ASP A 1 203 ? 3.274 -5.966 42.104 1.00 58.78 203 ASP A CA 1
ATOM 1545 C C . ASP A 1 203 ? 4.281 -4.887 42.562 1.00 58.78 203 ASP A C 1
ATOM 1547 O O . ASP A 1 203 ? 5.282 -4.643 41.874 1.00 58.78 203 ASP A O 1
ATOM 1551 N N . PRO A 1 204 ? 4.088 -4.222 43.723 1.00 51.47 204 PRO A N 1
ATOM 1552 C CA . PRO A 1 204 ? 5.049 -3.267 44.255 1.00 51.47 204 PRO A CA 1
ATOM 1553 C C . PRO A 1 204 ? 6.153 -4.042 44.992 1.00 51.47 204 PRO A C 1
ATOM 1555 O O . PRO A 1 204 ? 6.186 -4.116 46.221 1.00 51.47 204 PRO A O 1
ATOM 1558 N N . GLY A 1 205 ? 7.048 -4.664 44.223 1.00 54.88 205 GLY A N 1
ATOM 1559 C CA . GLY A 1 205 ? 7.916 -5.737 44.708 1.00 54.88 205 GLY A CA 1
ATOM 1560 C C . GLY A 1 205 ? 9.417 -5.581 44.458 1.00 54.88 205 GLY A C 1
ATOM 1561 O O . GLY A 1 205 ? 10.073 -6.594 44.227 1.00 54.88 205 GLY A O 1
ATOM 1562 N N . GLN A 1 206 ? 10.005 -4.373 44.510 1.00 55.00 206 GLN A N 1
ATOM 1563 C CA . GLN A 1 206 ? 11.422 -4.227 44.901 1.00 55.00 206 GLN A CA 1
ATOM 1564 C C . GLN A 1 206 ? 11.823 -2.803 45.321 1.00 55.00 206 GLN A C 1
ATOM 1566 O O . GLN A 1 206 ? 11.744 -1.833 44.574 1.00 55.00 206 GLN A O 1
ATOM 1571 N N . ASN A 1 207 ? 12.266 -2.746 46.572 1.00 51.28 207 ASN A N 1
ATOM 1572 C CA . ASN A 1 207 ? 12.518 -1.614 47.446 1.00 51.28 207 ASN A CA 1
ATOM 1573 C C . ASN A 1 207 ? 14.042 -1.473 47.702 1.00 51.28 207 ASN A C 1
ATOM 1575 O O . ASN A 1 207 ? 14.770 -2.464 47.672 1.00 51.28 207 ASN A O 1
ATOM 1579 N N . GLU A 1 208 ? 14.448 -0.252 48.069 1.00 49.97 208 GLU A N 1
ATOM 1580 C CA . GLU A 1 208 ? 15.611 0.150 48.892 1.00 49.97 208 GLU A CA 1
ATOM 1581 C C . GLU A 1 208 ? 16.921 0.686 48.259 1.00 49.97 208 GLU A C 1
ATOM 1583 O O . GLU A 1 208 ? 17.653 -0.017 47.565 1.00 49.97 208 GLU A O 1
ATOM 1588 N N . LYS A 1 209 ? 17.280 1.894 48.759 1.00 56.72 209 LYS A N 1
ATOM 1589 C CA . LYS A 1 209 ? 18.573 2.634 48.787 1.00 56.72 209 LYS A CA 1
ATOM 1590 C C . LYS A 1 209 ? 18.827 3.555 47.580 1.00 56.72 209 LYS A C 1
ATOM 1592 O O . LYS A 1 209 ? 18.940 3.084 46.463 1.00 56.72 209 LYS A O 1
ATOM 1597 N N . ASN A 1 210 ? 19.000 4.875 47.697 1.00 52.91 210 ASN A N 1
ATOM 1598 C CA . ASN A 1 210 ? 19.467 5.724 48.799 1.00 52.91 210 ASN A CA 1
ATOM 1599 C C . ASN A 1 210 ? 18.958 7.168 48.603 1.00 52.91 210 ASN A C 1
ATOM 1601 O O . ASN A 1 210 ? 19.162 7.746 47.538 1.00 52.91 210 ASN A O 1
ATOM 1605 N N . GLU A 1 211 ? 18.392 7.756 49.658 1.00 46.28 211 GLU A N 1
ATOM 1606 C CA . GLU A 1 211 ? 18.257 9.203 49.869 1.00 46.28 211 GLU A CA 1
ATOM 1607 C C . GLU A 1 211 ? 19.542 9.749 50.510 1.00 46.28 211 GLU A C 1
ATOM 1609 O O . GLU A 1 211 ? 19.949 9.232 51.548 1.00 46.28 211 GLU A O 1
ATOM 1614 N N . GLN A 1 212 ? 20.125 10.823 49.958 1.00 61.03 212 GLN A N 1
ATOM 1615 C CA . GLN A 1 212 ? 20.710 11.910 50.761 1.00 61.03 212 GLN A CA 1
ATOM 1616 C C . GLN A 1 212 ? 20.901 13.203 49.935 1.00 61.03 212 GLN A C 1
ATOM 1618 O O . GLN A 1 212 ? 21.783 13.290 49.088 1.00 61.03 212 GLN A O 1
ATOM 1623 N N . VAL A 1 213 ? 20.001 14.163 50.179 1.00 52.88 213 VAL A N 1
ATOM 1624 C CA . VAL A 1 213 ? 20.184 15.616 50.419 1.00 52.88 213 VAL A CA 1
ATOM 1625 C C . VAL A 1 213 ? 21.548 16.236 50.047 1.00 52.88 213 VAL A C 1
ATOM 1627 O O . VAL A 1 213 ? 22.547 15.854 50.644 1.00 52.88 213 VAL A O 1
ATOM 1630 N N . ASP A 1 214 ? 21.581 17.254 49.171 1.00 56.00 214 ASP A N 1
ATOM 1631 C CA . ASP A 1 214 ? 21.846 18.659 49.566 1.00 56.00 214 ASP A CA 1
ATOM 1632 C C . ASP A 1 214 ? 21.725 19.656 48.391 1.00 56.00 214 ASP A C 1
ATOM 1634 O O . ASP A 1 214 ? 21.951 19.344 47.222 1.00 56.00 214 ASP A O 1
ATOM 1638 N N . GLU A 1 215 ? 21.307 20.857 48.761 1.00 47.09 215 GLU A N 1
ATOM 1639 C CA . GLU A 1 215 ? 20.834 22.019 48.020 1.00 47.09 215 GLU A CA 1
ATOM 1640 C C . GLU A 1 215 ? 21.999 22.910 47.533 1.00 47.09 215 GLU A C 1
ATOM 1642 O O . GLU A 1 215 ? 22.896 23.236 48.305 1.00 47.09 215 GLU A O 1
ATOM 1647 N N . GLY A 1 216 ? 21.995 23.366 46.269 1.00 47.06 216 GLY A N 1
ATOM 1648 C CA . GLY A 1 216 ? 22.937 24.413 45.843 1.00 47.06 216 GLY A CA 1
ATOM 1649 C C . GLY A 1 216 ? 23.192 24.582 44.341 1.00 47.06 216 GLY A C 1
ATOM 1650 O O . GLY A 1 216 ? 24.144 24.031 43.809 1.00 47.06 216 GLY A O 1
ATOM 1651 N N . THR A 1 217 ? 22.404 25.459 43.712 1.00 40.91 217 THR A N 1
ATOM 1652 C CA . THR A 1 217 ? 22.906 26.655 42.998 1.00 40.91 217 THR A CA 1
ATOM 1653 C C . THR A 1 217 ? 23.811 26.511 41.747 1.00 40.91 217 THR A C 1
ATOM 1655 O O . THR A 1 217 ? 24.992 26.205 41.833 1.00 40.91 217 THR A O 1
ATOM 1658 N N . LEU A 1 218 ? 23.243 27.001 40.631 1.00 45.81 218 LEU A N 1
ATOM 1659 C CA . LEU A 1 218 ? 23.832 27.623 39.424 1.00 45.81 218 LEU A CA 1
ATOM 1660 C C . LEU A 1 218 ? 24.450 26.777 38.276 1.00 45.81 218 LEU A C 1
ATOM 1662 O O . LEU A 1 218 ? 25.550 26.253 38.363 1.00 45.81 218 LEU A O 1
ATOM 1666 N N . GLU A 1 219 ? 23.749 26.903 37.139 1.00 46.00 219 GLU A N 1
ATOM 1667 C CA . GLU A 1 219 ? 24.197 27.147 35.751 1.00 46.00 219 GLU A CA 1
ATOM 1668 C C . GLU A 1 219 ? 24.704 26.012 34.819 1.00 46.00 219 GLU A C 1
ATOM 1670 O O . GLU A 1 219 ? 25.574 25.209 35.125 1.00 46.00 219 GLU A O 1
ATOM 1675 N N . GLU A 1 220 ? 24.066 26.026 33.636 1.00 53.19 220 GLU A N 1
ATOM 1676 C CA . GLU A 1 220 ? 24.129 25.245 32.382 1.00 53.19 220 GLU A CA 1
ATOM 1677 C C . GLU A 1 220 ? 25.522 25.077 31.702 1.00 53.19 220 GLU A C 1
ATOM 1679 O O . GLU A 1 220 ? 26.471 25.756 32.087 1.00 53.19 220 GLU A O 1
ATOM 1684 N N . PRO A 1 221 ? 25.650 24.398 30.527 1.00 50.88 221 PRO A N 1
ATOM 1685 C CA . PRO A 1 221 ? 25.059 23.127 30.057 1.00 50.88 221 PRO A CA 1
ATOM 1686 C C . PRO A 1 221 ? 26.103 22.222 29.327 1.00 50.88 221 PRO A C 1
ATOM 1688 O O . PRO A 1 221 ? 27.043 22.719 28.706 1.00 50.88 221 PRO A O 1
ATOM 1691 N N . ALA A 1 222 ? 25.930 20.890 29.297 1.00 48.09 222 ALA A N 1
ATOM 1692 C CA . ALA A 1 222 ? 26.649 20.013 28.350 1.00 48.09 222 ALA A CA 1
ATOM 1693 C C . ALA A 1 222 ? 25.944 18.659 28.110 1.00 48.09 222 ALA A C 1
ATOM 1695 O O . ALA A 1 222 ? 25.203 18.155 28.943 1.00 48.09 222 ALA A O 1
ATOM 1696 N N . GLU A 1 223 ? 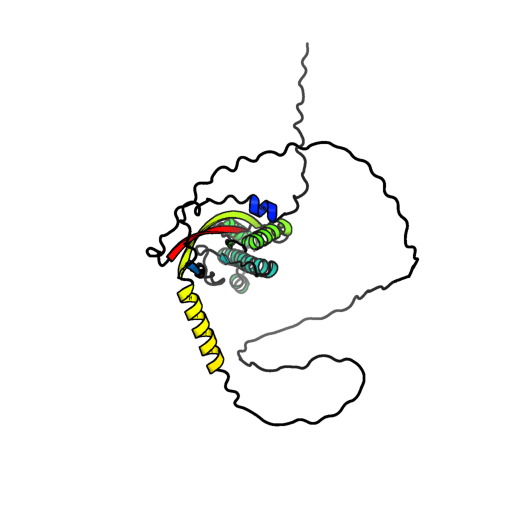26.196 18.127 26.918 1.00 59.75 223 GLU A N 1
ATOM 1697 C CA . GLU A 1 223 ? 25.440 17.188 26.076 1.00 59.75 223 GLU A CA 1
ATOM 1698 C C . GLU A 1 223 ? 25.400 15.692 26.507 1.00 59.75 223 GLU A C 1
ATOM 1700 O O . GLU A 1 223 ? 26.111 15.291 27.428 1.00 59.75 223 GLU A O 1
ATOM 1705 N N . PRO A 1 224 ? 24.547 14.846 25.870 1.00 55.44 224 PRO A N 1
ATOM 1706 C CA . PRO A 1 224 ? 24.018 13.626 26.474 1.00 55.44 224 PRO A CA 1
ATOM 1707 C C . PRO A 1 224 ? 24.833 12.347 26.231 1.00 55.44 224 PRO A C 1
ATOM 1709 O O . PRO A 1 224 ? 25.472 12.132 25.203 1.00 55.44 224 PRO A O 1
ATOM 1712 N N . SER A 1 225 ? 24.688 11.470 27.224 1.00 54.47 225 SER A N 1
ATOM 1713 C CA . SER A 1 225 ? 25.299 10.160 27.419 1.00 54.47 225 SER A CA 1
ATOM 1714 C C . SER A 1 225 ? 24.895 9.086 26.404 1.00 54.47 225 SER A C 1
ATOM 1716 O O . SER A 1 225 ? 23.723 8.837 26.126 1.00 54.47 225 SER A O 1
ATOM 1718 N N . THR A 1 226 ? 25.932 8.374 25.979 1.00 43.03 226 THR A N 1
ATOM 1719 C CA . THR A 1 226 ? 26.034 7.017 25.441 1.00 43.03 226 THR A CA 1
ATOM 1720 C C . THR A 1 226 ? 25.073 6.004 26.076 1.00 43.03 226 THR A C 1
ATOM 1722 O O . THR A 1 226 ? 25.058 5.839 27.294 1.00 43.03 226 THR A O 1
ATOM 1725 N N . LEU A 1 227 ? 24.371 5.233 25.239 1.00 52.94 227 LEU A N 1
ATOM 1726 C CA . LEU A 1 227 ? 23.856 3.906 25.586 1.00 52.94 227 LEU A CA 1
ATOM 1727 C C . LEU A 1 227 ? 24.300 2.892 24.527 1.00 52.94 227 LEU A C 1
ATOM 1729 O O . LEU A 1 227 ? 23.914 2.951 23.360 1.00 52.94 227 LEU A O 1
ATOM 1733 N N . GLN A 1 228 ? 25.156 1.979 24.984 1.00 46.31 228 GLN A N 1
ATOM 1734 C CA . GLN A 1 228 ? 25.474 0.690 24.381 1.00 46.31 228 GLN A CA 1
ATOM 1735 C C . GLN A 1 228 ? 24.278 -0.262 24.501 1.00 46.31 228 GLN A C 1
ATOM 1737 O O . GLN A 1 228 ? 23.616 -0.272 25.533 1.00 46.31 228 GLN A O 1
ATOM 1742 N N . CYS A 1 229 ? 24.084 -1.117 23.492 1.00 42.34 229 CYS A N 1
ATOM 1743 C CA . CYS A 1 229 ? 24.031 -2.589 23.594 1.00 42.34 229 CYS A CA 1
ATOM 1744 C C . CYS A 1 229 ? 23.272 -3.165 22.383 1.00 42.34 229 CYS A C 1
ATOM 1746 O O . CYS A 1 229 ? 22.197 -2.673 22.045 1.00 42.34 229 CYS A O 1
ATOM 1748 N N . GLY A 1 230 ? 23.810 -4.210 21.741 1.00 56.09 230 GLY A N 1
ATOM 1749 C CA . GLY A 1 230 ? 23.052 -5.013 20.772 1.00 56.09 230 GLY A CA 1
ATOM 1750 C C . GLY A 1 230 ? 23.863 -5.569 19.607 1.00 56.09 230 GLY A C 1
ATOM 1751 O O . GLY A 1 230 ? 23.689 -5.150 18.470 1.00 56.09 230 GLY A O 1
ATOM 1752 N N . ASP A 1 231 ? 24.744 -6.505 19.930 1.00 45.28 231 ASP A N 1
ATOM 1753 C CA . ASP A 1 231 ? 25.586 -7.323 19.059 1.00 45.28 231 ASP A CA 1
ATOM 1754 C C . ASP A 1 231 ? 24.769 -8.201 18.078 1.00 45.28 231 ASP A C 1
ATOM 1756 O O . ASP A 1 231 ? 23.701 -8.696 18.435 1.00 45.28 231 ASP A O 1
ATOM 1760 N N . THR A 1 232 ? 25.257 -8.402 16.847 1.00 58.69 232 THR A N 1
ATOM 1761 C CA . THR A 1 232 ? 25.127 -9.647 16.045 1.00 58.69 232 THR A CA 1
ATOM 1762 C C . THR A 1 232 ? 25.867 -9.507 14.708 1.00 58.69 232 THR A C 1
ATOM 1764 O O . THR A 1 232 ? 25.354 -9.060 13.683 1.00 58.69 232 THR A O 1
ATOM 1767 N N . THR A 1 233 ? 27.131 -9.909 14.773 1.00 47.25 233 THR A N 1
ATOM 1768 C CA . THR A 1 233 ? 27.962 -10.592 13.774 1.00 47.25 233 THR A CA 1
ATOM 1769 C C . THR A 1 233 ? 27.271 -11.070 12.482 1.00 47.25 233 THR A C 1
ATOM 1771 O O . THR A 1 233 ? 26.472 -12.001 12.505 1.00 47.25 233 THR A O 1
ATOM 1774 N N . MET A 1 234 ? 27.714 -10.561 11.326 1.00 53.72 234 MET A N 1
ATOM 1775 C CA . MET A 1 234 ? 28.380 -11.406 10.320 1.00 53.72 234 MET A CA 1
ATOM 1776 C C . MET A 1 234 ? 29.064 -10.578 9.223 1.00 53.72 234 MET A C 1
ATOM 1778 O O . MET A 1 234 ? 28.467 -9.739 8.552 1.00 53.72 234 MET A O 1
ATOM 1782 N N . GLU A 1 235 ? 30.353 -10.867 9.088 1.00 51.97 235 GLU A N 1
ATOM 1783 C CA . GLU A 1 235 ? 31.338 -10.368 8.139 1.00 51.97 235 GLU A CA 1
ATOM 1784 C C . GLU A 1 235 ? 30.944 -10.606 6.671 1.00 51.97 235 GLU A C 1
ATOM 1786 O O . GLU A 1 235 ? 30.358 -11.635 6.350 1.00 51.97 235 GLU A O 1
ATOM 1791 N N . LEU A 1 236 ? 31.348 -9.707 5.766 1.00 52.81 236 LEU A N 1
ATOM 1792 C CA . LEU A 1 236 ? 32.272 -10.045 4.670 1.00 52.81 236 LEU A CA 1
ATOM 1793 C C . LEU A 1 236 ? 32.598 -8.801 3.808 1.00 52.81 236 LEU A C 1
ATOM 1795 O O . LEU A 1 236 ? 31.784 -8.336 3.017 1.00 52.81 236 LEU A O 1
ATOM 1799 N N . LEU A 1 237 ? 33.856 -8.367 3.928 1.00 49.75 237 LEU A N 1
ATOM 1800 C CA . LEU A 1 237 ? 34.783 -7.994 2.844 1.00 49.75 237 LEU A CA 1
ATOM 1801 C C . LEU A 1 237 ? 34.530 -6.751 1.961 1.00 49.75 237 LEU A C 1
ATOM 1803 O O . LEU A 1 237 ? 33.791 -6.795 0.984 1.00 49.75 237 LEU A O 1
ATOM 1807 N N . GLY A 1 238 ? 35.394 -5.750 2.203 1.00 42.09 238 GLY A N 1
ATOM 1808 C CA . GLY A 1 238 ? 36.163 -5.000 1.191 1.00 42.09 238 GLY A CA 1
ATOM 1809 C C . GLY A 1 238 ? 35.427 -3.836 0.519 1.00 42.09 238 GLY A C 1
ATOM 1810 O O . GLY A 1 238 ? 34.395 -4.024 -0.102 1.00 42.09 238 GLY A O 1
ATOM 1811 N N . GLY A 1 239 ? 35.890 -2.591 0.535 1.00 43.78 239 GLY A N 1
ATOM 1812 C CA . GLY A 1 239 ? 37.215 -2.042 0.784 1.00 43.78 239 GLY A CA 1
ATOM 1813 C C . GLY A 1 239 ? 37.473 -0.952 -0.265 1.00 43.78 239 GLY A C 1
ATOM 1814 O O . GLY A 1 239 ? 37.063 -1.102 -1.414 1.00 43.78 239 GLY A O 1
ATOM 1815 N N . VAL A 1 240 ? 38.236 0.063 0.143 1.00 48.34 240 VAL A N 1
ATOM 1816 C CA . VAL A 1 240 ? 39.038 0.974 -0.696 1.00 48.34 240 VAL A CA 1
ATOM 1817 C C . VAL A 1 240 ? 38.359 2.271 -1.200 1.00 48.34 240 VAL A C 1
ATOM 1819 O O . VAL A 1 240 ? 37.761 2.329 -2.269 1.00 48.34 240 VAL A O 1
ATOM 1822 N N . ASP A 1 241 ? 38.522 3.298 -0.354 1.00 43.62 241 ASP A N 1
ATOM 1823 C CA . ASP A 1 241 ? 39.091 4.644 -0.584 1.00 43.62 241 ASP A CA 1
ATOM 1824 C C . ASP A 1 241 ? 38.470 5.638 -1.593 1.00 43.62 241 ASP A C 1
ATOM 1826 O O . ASP A 1 241 ? 38.346 5.367 -2.782 1.00 43.62 241 ASP A O 1
ATOM 1830 N N . VAL A 1 242 ? 38.223 6.880 -1.135 1.00 52.50 242 VAL A N 1
ATOM 1831 C CA . VAL A 1 242 ? 39.075 8.068 -1.422 1.00 52.50 242 VAL A CA 1
ATOM 1832 C C . VAL A 1 242 ? 38.363 9.406 -1.086 1.00 52.50 242 VAL A C 1
ATOM 1834 O O . VAL A 1 242 ? 37.330 9.749 -1.649 1.00 52.50 242 VAL A O 1
ATOM 1837 N N . ALA A 1 243 ? 39.020 10.154 -0.186 1.00 43.84 243 ALA A N 1
ATOM 1838 C CA . ALA A 1 243 ? 39.228 11.611 -0.059 1.00 43.84 243 ALA A CA 1
ATOM 1839 C C . ALA A 1 243 ? 38.077 12.653 -0.024 1.00 43.84 243 ALA A C 1
ATOM 1841 O O . ALA A 1 243 ? 37.552 13.116 -1.032 1.00 43.84 243 ALA A O 1
ATOM 1842 N N . THR A 1 244 ? 37.879 13.145 1.202 1.00 39.59 244 THR A N 1
ATOM 1843 C CA . THR A 1 244 ? 37.791 14.533 1.708 1.00 39.59 244 THR A CA 1
ATOM 1844 C C . THR A 1 244 ? 38.349 15.681 0.840 1.00 39.59 244 THR A C 1
ATOM 1846 O O . THR A 1 244 ? 39.530 15.658 0.518 1.00 39.59 244 THR A O 1
ATOM 1849 N N . THR A 1 245 ? 37.555 16.751 0.656 1.00 53.84 245 THR A N 1
ATOM 1850 C CA . THR A 1 245 ? 37.910 18.202 0.705 1.00 53.84 245 THR A CA 1
ATOM 1851 C C . THR A 1 245 ? 36.591 19.001 0.848 1.00 53.84 245 THR A C 1
ATOM 1853 O O . THR A 1 245 ? 35.672 18.836 0.058 1.00 53.84 245 THR A O 1
ATOM 1856 N N . SER A 1 246 ? 36.265 19.581 2.008 1.00 46.16 246 SER A N 1
ATOM 1857 C CA . SER A 1 246 ? 36.671 20.877 2.589 1.00 46.16 246 SER A CA 1
ATOM 1858 C C . SER A 1 246 ? 35.910 22.121 2.081 1.00 46.16 246 SER A C 1
ATOM 1860 O O . SER A 1 246 ? 36.112 22.558 0.955 1.00 46.16 246 SER A O 1
ATOM 1862 N N . SER A 1 247 ? 35.224 22.752 3.045 1.00 44.00 247 SER A N 1
ATOM 1863 C CA . SER A 1 247 ? 35.129 24.202 3.302 1.00 44.00 247 SER A CA 1
ATOM 1864 C C . SER A 1 247 ? 34.134 25.074 2.523 1.00 44.00 247 SER A C 1
ATOM 1866 O O . SER A 1 247 ? 34.044 25.018 1.300 1.00 44.00 247 SER A O 1
ATOM 1868 N N . GLY A 1 248 ? 33.446 25.957 3.263 1.00 44.88 248 GLY A N 1
ATOM 1869 C CA . GLY A 1 248 ? 32.719 27.101 2.705 1.00 44.88 248 GLY A CA 1
ATOM 1870 C C . GLY A 1 248 ? 31.525 27.590 3.528 1.00 44.88 248 GLY A C 1
ATOM 1871 O O . GLY A 1 248 ? 30.391 27.508 3.068 1.00 44.88 248 GLY A O 1
ATOM 1872 N N . GLU A 1 249 ? 31.780 28.083 4.738 1.00 46.25 249 GLU A N 1
ATOM 1873 C CA . GLU A 1 249 ? 30.836 28.797 5.609 1.00 46.25 249 GLU A CA 1
ATOM 1874 C C . GLU A 1 249 ? 30.420 30.152 5.006 1.00 46.25 249 GLU A C 1
ATOM 1876 O O . GLU A 1 249 ? 31.203 30.749 4.276 1.00 46.25 249 GLU A O 1
ATOM 1881 N N . ASN A 1 250 ? 29.217 30.650 5.334 1.00 50.12 250 ASN A N 1
ATOM 1882 C CA . ASN A 1 250 ? 28.937 32.082 5.536 1.00 50.12 250 ASN A CA 1
ATOM 1883 C C . ASN A 1 250 ? 27.530 32.291 6.128 1.00 50.12 250 ASN A C 1
ATOM 1885 O O . ASN A 1 250 ? 26.509 32.120 5.461 1.00 50.12 250 ASN A O 1
ATOM 1889 N N . LYS A 1 251 ? 27.502 32.689 7.405 1.00 41.03 251 LYS A N 1
ATOM 1890 C CA . LYS A 1 251 ? 26.339 33.164 8.161 1.00 41.03 251 LYS A CA 1
ATOM 1891 C C . LYS A 1 251 ? 26.599 34.631 8.496 1.00 41.03 251 LYS A C 1
ATOM 1893 O O . LYS A 1 251 ? 27.594 34.934 9.145 1.00 41.03 251 LYS A O 1
ATOM 1898 N N . SER A 1 252 ? 25.710 35.526 8.078 1.00 54.25 252 SER A N 1
ATOM 1899 C CA . SER A 1 252 ? 25.764 36.945 8.440 1.00 54.25 252 SER A CA 1
ATOM 1900 C C . SER A 1 252 ? 24.525 37.325 9.243 1.00 54.25 252 SER A C 1
ATOM 1902 O O . SER A 1 252 ? 23.392 37.104 8.820 1.00 54.25 252 SER A O 1
ATOM 1904 N N . GLN A 1 253 ? 24.798 37.859 10.431 1.00 45.31 253 GLN A N 1
ATOM 1905 C CA . GLN A 1 253 ? 23.895 38.530 11.358 1.00 45.31 253 GLN A CA 1
ATOM 1906 C C . GLN A 1 253 ? 23.580 39.959 10.887 1.00 45.31 253 GLN A C 1
ATOM 1908 O O . GLN A 1 253 ? 24.423 40.602 10.266 1.00 45.31 253 GLN A O 1
ATOM 1913 N N . SER A 1 254 ? 22.402 40.463 11.260 1.00 53.47 254 SER A N 1
ATOM 1914 C CA . SER A 1 254 ? 22.089 41.831 11.742 1.00 53.47 254 SER A CA 1
ATOM 1915 C C . SER A 1 254 ? 20.584 42.067 11.520 1.00 53.47 254 SER A C 1
ATOM 1917 O O . SER A 1 254 ? 20.032 41.556 10.555 1.00 53.47 254 SER A O 1
ATOM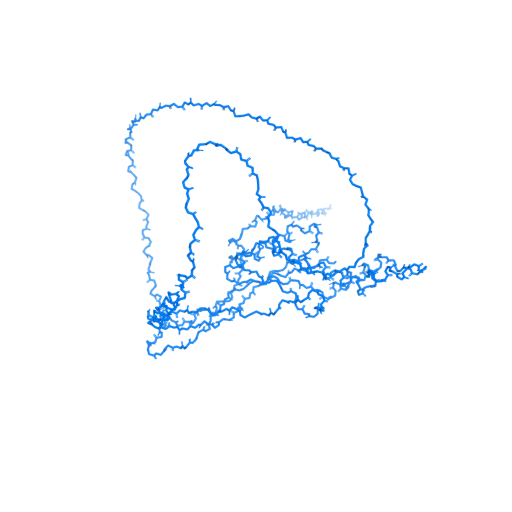 1919 N N . THR A 1 255 ? 19.782 42.742 12.338 1.00 43.41 255 THR A N 1
ATOM 1920 C CA . THR A 1 255 ? 19.920 43.463 13.611 1.00 43.41 255 THR A CA 1
ATOM 1921 C C . THR A 1 255 ? 18.480 43.748 14.062 1.00 43.41 255 THR A C 1
ATOM 1923 O O . THR A 1 255 ? 17.654 44.151 13.245 1.00 43.41 255 THR A O 1
ATOM 1926 N N . LEU A 1 256 ? 18.186 43.532 15.344 1.00 39.00 256 LEU A N 1
ATOM 1927 C CA . LEU A 1 256 ? 16.994 44.027 16.041 1.00 39.00 256 LEU A CA 1
ATOM 1928 C C . LEU A 1 256 ? 17.222 45.501 16.407 1.00 39.00 256 LEU A C 1
ATOM 1930 O O . LEU A 1 256 ? 18.296 45.826 16.907 1.00 39.00 256 LEU A O 1
ATOM 1934 N N . ALA A 1 257 ? 16.227 46.362 16.188 1.00 44.75 257 ALA A N 1
ATOM 1935 C CA . ALA A 1 257 ? 16.180 47.702 16.766 1.00 44.75 257 ALA A CA 1
ATOM 1936 C C . ALA A 1 257 ? 14.732 48.123 17.059 1.00 44.75 257 ALA A C 1
ATOM 1938 O O . ALA A 1 257 ? 13.824 47.922 16.251 1.00 44.75 257 ALA A O 1
ATOM 1939 N N . GLU A 1 258 ? 14.585 48.669 18.261 1.00 46.47 258 GLU A N 1
ATOM 1940 C CA . GLU A 1 258 ? 13.426 49.249 18.936 1.00 46.47 258 GLU A CA 1
ATOM 1941 C C . GLU A 1 258 ? 12.560 50.221 18.121 1.00 46.47 258 GLU A C 1
ATOM 1943 O O . GLU A 1 258 ? 13.071 51.036 17.360 1.00 46.47 258 GLU A O 1
ATOM 1948 N N . ALA A 1 259 ? 11.260 50.255 18.441 1.00 46.19 259 ALA A N 1
ATOM 1949 C CA . ALA A 1 259 ? 10.591 51.504 18.828 1.00 46.19 259 ALA A CA 1
ATOM 1950 C C . ALA A 1 259 ? 9.271 51.214 19.563 1.00 46.19 259 ALA A C 1
ATOM 1952 O O . ALA A 1 259 ? 8.313 50.671 19.015 1.00 46.19 259 ALA A O 1
ATOM 1953 N N . GLN A 1 260 ? 9.265 51.605 20.831 1.00 44.50 260 GLN A N 1
ATOM 1954 C CA . GLN A 1 260 ? 8.205 51.526 21.823 1.00 44.50 260 GLN A CA 1
ATOM 1955 C C . GLN A 1 260 ? 7.534 52.908 21.911 1.00 44.50 260 GLN A C 1
ATOM 1957 O O . GLN A 1 260 ? 8.192 53.882 22.251 1.00 44.50 260 GLN A O 1
ATOM 1962 N N . MET A 1 261 ? 6.243 53.005 21.599 1.00 49.84 261 MET A N 1
ATOM 1963 C CA . MET A 1 261 ? 5.342 54.145 21.858 1.00 49.84 261 MET A CA 1
ATOM 1964 C C . MET A 1 261 ? 3.921 53.581 21.705 1.00 49.84 261 MET A C 1
ATOM 1966 O O . MET A 1 261 ? 3.674 52.815 20.784 1.00 49.84 261 MET A O 1
ATOM 1970 N N . GLY A 1 262 ? 2.919 53.848 22.527 1.00 43.88 262 GLY A N 1
ATOM 1971 C CA . GLY A 1 262 ? 2.711 54.859 23.551 1.00 43.88 262 GLY A CA 1
ATOM 1972 C C . GLY A 1 262 ? 1.192 54.913 23.766 1.00 43.88 262 GLY A C 1
ATOM 1973 O O . GLY A 1 262 ? 0.419 54.729 22.832 1.00 43.88 262 GLY A O 1
ATOM 1974 N N . MET A 1 263 ? 0.788 55.060 25.019 1.00 45.81 263 MET A N 1
ATOM 1975 C CA . MET A 1 263 ? -0.572 54.968 25.549 1.00 45.81 263 MET A CA 1
ATOM 1976 C 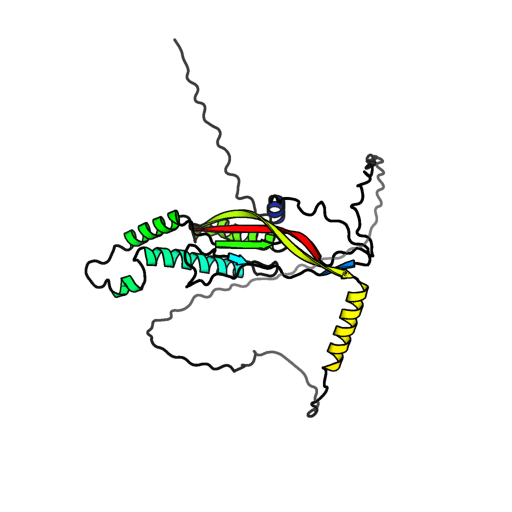C . MET A 1 263 ? -1.555 55.977 24.931 1.00 45.81 263 MET A C 1
ATOM 1978 O O . MET A 1 263 ? -1.187 57.131 24.746 1.00 45.81 263 MET A O 1
ATOM 1982 N N . SER A 1 264 ? -2.833 55.604 24.804 1.00 50.12 264 SER A N 1
ATOM 1983 C CA . SER A 1 264 ? -3.934 56.355 25.435 1.00 50.12 264 SER A CA 1
ATOM 1984 C C . SER A 1 264 ? -5.270 55.619 25.310 1.00 50.12 264 SER A C 1
ATOM 1986 O O . SER A 1 264 ? -5.616 55.020 24.294 1.00 50.12 264 SER A O 1
ATOM 1988 N N . ALA A 1 265 ? -5.982 55.628 26.430 1.00 41.78 265 ALA A N 1
ATOM 1989 C CA . ALA A 1 265 ? -7.297 55.067 26.643 1.00 41.78 265 ALA A CA 1
ATOM 1990 C C . ALA A 1 265 ? -8.382 56.131 26.425 1.00 41.78 265 ALA A C 1
ATOM 1992 O O . ALA A 1 265 ? -8.113 57.317 26.580 1.00 41.78 265 ALA A O 1
ATOM 1993 N N . ALA A 1 266 ? -9.603 55.628 26.215 1.00 43.00 266 ALA A N 1
ATOM 1994 C CA . ALA A 1 266 ? -10.899 56.273 26.432 1.00 43.00 266 ALA A CA 1
ATOM 1995 C C . ALA A 1 266 ? -11.289 57.439 25.505 1.00 43.00 266 ALA A C 1
ATOM 1997 O O . ALA A 1 266 ? -10.684 58.495 25.536 1.00 43.00 266 ALA A O 1
ATOM 1998 N N . GLU A 1 267 ? -12.368 57.222 24.741 1.00 47.62 267 GLU A N 1
ATOM 1999 C CA . GLU A 1 267 ? -13.568 58.081 24.606 1.00 47.62 267 GLU A CA 1
ATOM 2000 C C . GLU A 1 267 ? -14.406 57.531 23.432 1.00 47.62 267 GLU A C 1
ATOM 2002 O O . GLU A 1 267 ? -13.972 57.463 22.288 1.00 47.62 267 GLU A O 1
ATOM 2007 N N . GLN A 1 268 ? -15.491 56.808 23.721 1.00 47.34 268 GLN A N 1
ATOM 2008 C CA . GLN A 1 268 ? -16.861 57.329 23.631 1.00 47.34 268 GLN A CA 1
ATOM 2009 C C . GLN A 1 268 ? -17.176 58.035 22.300 1.00 47.34 268 GLN A C 1
ATOM 2011 O O . GLN A 1 268 ? -16.989 59.234 22.156 1.00 47.34 268 GLN A O 1
ATOM 2016 N N . SER A 1 269 ? -17.803 57.317 21.366 1.00 52.88 269 SER A N 1
ATOM 2017 C CA . SER A 1 269 ? -18.928 57.896 20.626 1.00 52.88 269 SER A CA 1
ATOM 2018 C C . SER A 1 269 ? -19.880 56.794 20.168 1.00 52.88 269 SER A C 1
ATOM 2020 O O . SER A 1 269 ? -19.547 55.901 19.391 1.00 52.88 269 SER A O 1
ATOM 2022 N N . ALA A 1 270 ? -21.080 56.846 20.734 1.00 45.22 270 ALA A N 1
ATOM 2023 C CA . ALA A 1 270 ? -22.248 56.166 20.223 1.00 45.22 270 ALA A CA 1
ATOM 2024 C C . ALA A 1 270 ? -22.688 56.908 18.959 1.00 45.22 270 ALA A C 1
ATOM 2026 O O . ALA A 1 270 ? -23.053 58.078 19.040 1.00 45.22 270 ALA A O 1
ATOM 2027 N N . ASN A 1 271 ? -22.653 56.237 17.809 1.00 55.22 271 ASN A N 1
ATOM 2028 C CA . ASN A 1 271 ? -23.413 56.670 16.645 1.00 55.22 271 ASN A CA 1
ATOM 2029 C C . ASN A 1 271 ? -24.384 55.562 16.257 1.00 55.22 271 ASN A C 1
ATOM 2031 O O . ASN A 1 271 ? -24.041 54.537 15.671 1.00 55.22 271 ASN A O 1
ATOM 2035 N N . ASP A 1 272 ? -25.605 55.825 16.692 1.00 43.72 272 ASP A N 1
ATOM 2036 C CA . ASP A 1 272 ? -26.853 55.185 16.359 1.00 43.72 272 ASP A CA 1
ATOM 2037 C C . ASP A 1 272 ? -27.156 55.455 14.874 1.00 43.72 272 ASP A C 1
ATOM 2039 O O . ASP A 1 272 ? -27.216 56.600 14.424 1.00 43.72 272 ASP A O 1
ATOM 2043 N N . THR A 1 273 ? -27.282 54.409 14.064 1.00 50.59 273 THR A N 1
ATOM 2044 C CA . THR A 1 273 ? -27.871 54.508 12.722 1.00 50.59 273 THR A CA 1
ATOM 2045 C C . THR A 1 273 ? -28.678 53.246 12.480 1.00 50.59 273 THR A C 1
ATOM 2047 O O . THR A 1 273 ? -28.198 52.230 11.975 1.00 50.59 273 THR A O 1
ATOM 2050 N N . ALA A 1 274 ? -29.934 53.334 12.904 1.00 48.12 274 ALA A N 1
ATOM 2051 C CA . ALA A 1 274 ? -30.992 52.397 12.602 1.00 48.12 274 ALA A CA 1
ATOM 2052 C C . ALA A 1 274 ? -31.251 52.349 11.086 1.00 48.12 274 ALA A C 1
ATOM 2054 O O . ALA A 1 274 ? -31.782 53.291 10.503 1.00 48.12 274 ALA A O 1
ATOM 2055 N N . MET A 1 275 ? -30.916 51.220 10.461 1.00 64.62 275 MET A N 1
ATOM 2056 C CA . MET A 1 275 ? -31.470 50.810 9.171 1.00 64.62 275 MET A CA 1
ATOM 2057 C C . MET A 1 275 ? -32.402 49.621 9.419 1.00 64.62 275 MET A C 1
ATOM 2059 O O . MET A 1 275 ? -31.929 48.561 9.838 1.00 64.62 275 MET A O 1
ATOM 2063 N N . PRO A 1 276 ? -33.716 49.760 9.188 1.00 49.25 276 PRO A N 1
ATOM 2064 C CA . PRO A 1 276 ? -34.620 48.632 9.164 1.00 49.25 276 PRO A CA 1
ATOM 2065 C C . PRO A 1 276 ? -34.651 48.109 7.730 1.00 49.25 276 PRO A C 1
ATOM 2067 O O . PRO A 1 276 ? -35.292 48.715 6.879 1.00 49.25 276 PRO A O 1
ATOM 2070 N N . ASP A 1 277 ? -33.975 46.998 7.433 1.00 50.44 277 ASP A N 1
ATOM 2071 C CA . ASP A 1 277 ? -34.295 46.294 6.191 1.00 50.44 277 ASP A CA 1
ATOM 2072 C C . ASP A 1 277 ? -34.288 44.778 6.364 1.00 50.44 277 ASP A C 1
ATOM 2074 O O . ASP A 1 277 ? -33.280 44.104 6.593 1.00 50.44 277 ASP A O 1
ATOM 2078 N N . SER A 1 278 ? -35.511 44.269 6.353 1.00 54.81 278 SER A N 1
ATOM 2079 C CA . SER A 1 278 ? -35.911 42.907 6.633 1.00 54.81 278 SER A CA 1
ATOM 2080 C C . SER A 1 278 ? -35.424 41.954 5.546 1.00 54.81 278 SER A C 1
ATOM 2082 O O . SER A 1 278 ? -35.949 41.941 4.433 1.00 54.81 278 SER A O 1
ATOM 2084 N N . LEU A 1 279 ? -34.485 41.073 5.891 1.00 59.22 279 LEU A N 1
ATOM 2085 C CA . LEU A 1 279 ? -34.240 39.872 5.100 1.00 59.22 279 LEU A CA 1
ATOM 2086 C C . LEU A 1 279 ? -35.417 38.900 5.290 1.00 59.22 279 LEU A C 1
ATOM 2088 O O . LEU A 1 279 ? -35.803 38.620 6.431 1.00 59.22 279 LEU A O 1
ATOM 2092 N N . PRO A 1 280 ? -35.995 38.346 4.210 1.00 61.47 280 PRO A N 1
ATOM 2093 C CA . PRO A 1 280 ? -37.077 37.385 4.324 1.00 61.47 280 PRO A CA 1
ATOM 2094 C C . PRO A 1 280 ? -36.566 36.142 5.056 1.00 61.47 280 PRO A C 1
ATOM 2096 O O . PRO A 1 280 ? -35.702 35.415 4.559 1.00 61.47 280 PRO A O 1
ATOM 2099 N N . ASN A 1 281 ? -37.134 35.882 6.237 1.00 56.72 281 ASN A N 1
ATOM 2100 C CA . ASN A 1 281 ? -37.016 34.609 6.937 1.00 56.72 281 ASN A CA 1
ATOM 2101 C C . ASN A 1 281 ? -37.547 33.515 6.011 1.00 56.72 281 ASN A C 1
ATOM 2103 O O . ASN A 1 281 ? -38.746 33.226 5.964 1.00 56.72 281 ASN A O 1
ATOM 2107 N N . HIS A 1 282 ? -36.646 32.922 5.230 1.00 60.88 282 HIS A N 1
ATOM 2108 C CA . HIS A 1 282 ? -36.968 31.826 4.342 1.00 60.88 282 HIS A CA 1
ATOM 2109 C C . HIS A 1 282 ? -37.372 30.654 5.231 1.00 60.88 282 HIS A C 1
ATOM 2111 O O . HIS A 1 282 ? -36.537 29.932 5.780 1.00 60.88 282 HIS A O 1
ATOM 2117 N N . ASN A 1 283 ? -38.685 30.508 5.403 1.00 59.53 283 ASN A N 1
ATOM 2118 C CA . ASN A 1 283 ? -39.321 29.464 6.180 1.00 59.53 283 ASN A CA 1
ATOM 2119 C C . ASN A 1 283 ? -38.991 28.137 5.489 1.00 59.53 283 ASN A C 1
ATOM 2121 O O . ASN A 1 283 ? -39.664 27.686 4.556 1.00 59.53 283 ASN A O 1
ATOM 2125 N N . ARG A 1 284 ? -37.843 27.565 5.860 1.00 61.25 284 ARG A N 1
ATOM 2126 C CA . ARG A 1 284 ? -37.272 26.373 5.244 1.00 61.25 284 ARG A CA 1
ATOM 2127 C C . ARG A 1 284 ? -38.126 25.207 5.702 1.00 61.25 284 ARG A C 1
ATOM 2129 O O . ARG A 1 284 ? -37.835 24.565 6.708 1.00 61.25 284 ARG A O 1
ATOM 2136 N N . ARG A 1 285 ? -39.217 24.988 4.962 1.00 61.97 285 ARG A N 1
ATOM 2137 C CA . ARG A 1 285 ? -40.194 23.909 5.117 1.00 61.97 285 ARG A CA 1
ATOM 2138 C C . ARG A 1 285 ? -39.419 22.630 5.425 1.00 61.97 285 ARG A C 1
ATOM 2140 O O . ARG A 1 285 ? -38.772 22.056 4.544 1.00 61.97 285 ARG A O 1
ATOM 2147 N N . ARG A 1 286 ? -39.403 22.235 6.703 1.00 64.62 286 ARG A N 1
ATOM 2148 C CA . ARG A 1 286 ? -38.693 21.046 7.174 1.00 64.62 286 ARG A CA 1
ATOM 2149 C C . ARG A 1 286 ? -39.368 19.850 6.519 1.00 64.62 286 ARG A C 1
ATOM 2151 O O . ARG A 1 286 ? -40.375 19.351 7.012 1.00 64.62 286 ARG A O 1
ATOM 2158 N N . ARG A 1 287 ? -38.847 19.404 5.372 1.00 65.12 287 ARG A N 1
ATOM 2159 C CA . ARG A 1 287 ? -39.226 18.118 4.784 1.00 65.12 287 ARG A CA 1
ATOM 2160 C C . ARG A 1 287 ? -38.998 17.078 5.877 1.00 65.12 287 ARG A C 1
ATOM 2162 O O . ARG A 1 287 ? -37.852 16.872 6.277 1.00 65.12 287 ARG A O 1
ATOM 2169 N N . LYS A 1 288 ? -40.082 16.472 6.381 1.00 64.31 288 LYS A N 1
ATOM 2170 C CA . LYS A 1 288 ? -40.040 15.302 7.265 1.00 64.31 288 LYS A CA 1
ATOM 2171 C C . LYS A 1 288 ? -39.274 14.216 6.514 1.00 64.31 288 LYS A C 1
ATOM 2173 O O . LYS A 1 288 ? -39.837 13.499 5.693 1.00 64.31 288 LYS A O 1
ATOM 2178 N N . LYS A 1 289 ? -37.957 14.151 6.718 1.00 69.06 289 LYS A N 1
ATOM 2179 C CA . LYS A 1 289 ? -37.141 13.052 6.210 1.00 69.06 289 LYS A CA 1
ATOM 2180 C C . LYS A 1 289 ? -37.666 11.811 6.920 1.00 69.06 289 LYS A C 1
ATOM 2182 O O . LYS A 1 289 ? -37.598 11.752 8.146 1.00 69.06 289 LYS A O 1
ATOM 2187 N N . ARG A 1 290 ? -38.259 10.885 6.160 1.00 69.38 290 ARG A N 1
ATOM 2188 C CA . ARG A 1 290 ? -38.704 9.584 6.672 1.00 69.38 290 ARG A CA 1
ATOM 2189 C C . ARG A 1 290 ? -37.528 8.997 7.451 1.00 69.38 290 ARG A C 1
ATOM 2191 O O . ARG A 1 290 ? -36.432 8.876 6.900 1.00 69.38 290 ARG A O 1
ATOM 2198 N N . LYS A 1 291 ? -37.724 8.771 8.752 1.00 75.50 291 LYS A N 1
ATOM 2199 C CA . LYS A 1 291 ? -36.700 8.154 9.596 1.00 75.50 291 LYS A CA 1
ATOM 2200 C C . LYS A 1 291 ? -36.427 6.766 9.006 1.00 75.50 291 LYS A C 1
ATOM 2202 O O . LYS A 1 291 ? -37.366 6.092 8.590 1.00 75.50 291 LYS A O 1
ATOM 2207 N N . ARG A 1 292 ? -35.151 6.393 8.885 1.00 82.00 292 ARG A N 1
ATOM 2208 C CA . ARG A 1 292 ? -34.774 5.031 8.480 1.00 82.00 292 ARG A CA 1
ATOM 2209 C C . ARG A 1 292 ? -35.334 4.041 9.510 1.00 82.00 292 ARG A C 1
ATOM 2211 O O . ARG A 1 292 ? -35.427 4.442 10.672 1.00 82.00 292 ARG A O 1
ATOM 2218 N N . PRO A 1 293 ? -35.689 2.810 9.107 1.00 84.25 293 PRO A N 1
ATOM 2219 C CA . PRO A 1 293 ? -36.063 1.776 10.065 1.00 84.25 293 PRO A CA 1
ATOM 2220 C C . PRO A 1 293 ? -34.941 1.607 11.098 1.00 84.25 293 PRO A C 1
ATOM 2222 O O . PRO A 1 293 ? -33.756 1.667 10.751 1.00 84.25 293 PRO A O 1
ATOM 2225 N N . THR A 1 294 ? -35.325 1.487 12.364 1.00 86.88 294 THR A N 1
ATOM 2226 C CA . THR A 1 294 ? -34.423 1.171 13.477 1.00 86.88 294 THR A CA 1
ATOM 2227 C C . THR A 1 294 ? -34.541 -0.325 13.743 1.00 86.88 294 THR A C 1
ATOM 2229 O O . THR A 1 294 ? -35.641 -0.854 13.601 1.00 86.88 294 THR A O 1
ATOM 2232 N N . TYR A 1 295 ? -33.444 -0.999 14.091 1.00 87.62 295 TYR A N 1
ATOM 2233 C CA . TYR A 1 295 ? -33.539 -2.366 14.614 1.00 87.62 295 TYR A CA 1
ATOM 2234 C C . TYR A 1 295 ? -34.341 -2.377 15.921 1.00 87.62 295 TYR A C 1
ATOM 2236 O O . TYR A 1 295 ? -34.287 -1.415 16.692 1.00 87.62 295 TYR A O 1
ATOM 2244 N N . GLU A 1 296 ? -35.101 -3.442 16.144 1.00 86.12 296 GLU A N 1
ATOM 2245 C CA . GLU A 1 296 ? -35.733 -3.705 17.437 1.00 86.12 296 GLU A CA 1
ATOM 2246 C C . GLU A 1 296 ? -34.648 -4.122 18.435 1.00 86.12 296 GLU A C 1
ATOM 2248 O O . GLU A 1 296 ? -33.665 -4.744 18.036 1.00 86.12 296 GLU A O 1
ATOM 2253 N N . ALA A 1 297 ? -34.802 -3.758 19.712 1.00 82.56 297 ALA A N 1
ATOM 2254 C CA . ALA A 1 297 ? -33.781 -4.010 20.733 1.00 82.56 297 ALA A CA 1
ATOM 2255 C C . ALA A 1 297 ? -33.464 -5.508 20.888 1.00 82.56 297 ALA A C 1
ATOM 2257 O O . ALA A 1 297 ? -32.312 -5.863 21.086 1.00 82.56 297 ALA A O 1
ATOM 2258 N N . GLU A 1 298 ? -34.470 -6.366 20.704 1.00 82.62 298 GLU A N 1
ATOM 2259 C CA . GLU A 1 298 ? -34.356 -7.827 20.798 1.00 82.62 298 GLU A CA 1
ATOM 2260 C C . GLU A 1 298 ? -33.804 -8.479 19.514 1.00 82.62 298 GLU A C 1
ATOM 2262 O O . GLU A 1 298 ? -33.369 -9.624 19.539 1.00 82.62 298 GLU A O 1
ATOM 2267 N N . ASN A 1 299 ? -33.800 -7.759 18.383 1.00 86.81 299 ASN A N 1
ATOM 2268 C CA . ASN A 1 299 ? -33.424 -8.279 17.061 1.00 86.81 299 ASN A CA 1
ATOM 2269 C C . ASN A 1 299 ? -32.215 -7.520 16.487 1.00 86.81 299 ASN A C 1
ATOM 2271 O O . ASN A 1 299 ? -32.241 -7.012 15.355 1.00 86.81 299 ASN A O 1
ATOM 2275 N N . LEU A 1 300 ? -31.153 -7.408 17.285 1.00 86.19 300 LEU A N 1
ATOM 2276 C CA . LEU A 1 300 ? -29.877 -6.843 16.859 1.00 86.19 300 LEU A CA 1
ATOM 2277 C C . LEU A 1 300 ? -29.048 -7.903 16.117 1.00 86.19 300 LEU A C 1
ATOM 2279 O O . LEU A 1 300 ? -28.808 -8.978 16.657 1.00 86.19 300 LEU A O 1
ATOM 2283 N N . PRO A 1 301 ? -28.596 -7.639 14.878 1.00 89.88 301 PRO A N 1
ATOM 2284 C CA . PRO A 1 301 ? -27.653 -8.536 14.227 1.00 89.88 301 PRO A CA 1
ATOM 2285 C C . PRO A 1 301 ? -26.286 -8.431 14.908 1.00 89.88 301 PRO A C 1
ATOM 2287 O O . PRO A 1 301 ? -25.850 -7.320 15.187 1.00 89.88 301 PRO A O 1
ATOM 2290 N N . GLU A 1 302 ? -25.587 -9.555 15.069 1.00 90.31 302 GLU A N 1
ATOM 2291 C CA . GLU A 1 302 ? -24.228 -9.621 15.643 1.00 90.31 302 GLU A CA 1
ATOM 2292 C C . GLU A 1 302 ? -23.232 -8.716 14.896 1.00 90.31 302 GLU A C 1
ATOM 2294 O O . GLU A 1 302 ? -22.408 -8.025 15.488 1.00 90.31 302 GLU A O 1
ATOM 2299 N N . ALA A 1 303 ? -23.335 -8.659 13.565 1.00 93.50 303 ALA A N 1
ATOM 2300 C CA . ALA A 1 303 ? -22.432 -7.877 12.735 1.00 93.50 303 ALA A CA 1
ATOM 2301 C C . ALA A 1 303 ? -23.161 -7.122 11.622 1.00 93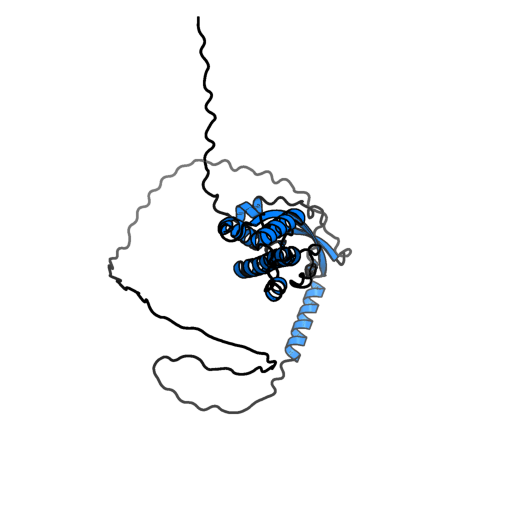.50 303 ALA A C 1
ATOM 2303 O O . ALA A 1 303 ? -24.215 -7.521 11.114 1.00 93.50 303 ALA A O 1
ATOM 2304 N N . ARG A 1 304 ? -22.559 -6.016 11.175 1.00 92.00 304 ARG A N 1
ATOM 2305 C CA . ARG A 1 304 ? -23.082 -5.186 10.087 1.00 92.00 304 ARG A CA 1
ATOM 2306 C C . ARG A 1 304 ? -22.016 -4.837 9.068 1.00 92.00 304 ARG A C 1
ATOM 2308 O O . ARG A 1 304 ? -20.977 -4.260 9.378 1.00 92.00 304 ARG A O 1
ATOM 2315 N N . ILE A 1 305 ? -22.355 -5.057 7.801 1.00 93.12 305 ILE A N 1
ATOM 2316 C CA . ILE A 1 305 ? -21.520 -4.638 6.678 1.00 93.12 305 ILE A CA 1
ATOM 2317 C C . ILE A 1 305 ? -21.684 -3.135 6.437 1.00 93.12 305 ILE A C 1
ATOM 2319 O O . ILE A 1 305 ? -22.786 -2.630 6.201 1.00 93.12 305 ILE A O 1
ATOM 2323 N N . ARG A 1 306 ? -20.566 -2.411 6.426 1.00 92.25 306 ARG A N 1
ATOM 2324 C CA . ARG A 1 306 ? -20.487 -1.003 6.029 1.00 92.25 306 ARG A CA 1
ATOM 2325 C C . ARG A 1 306 ? -19.516 -0.845 4.868 1.00 92.25 306 ARG A C 1
ATOM 2327 O O . ARG A 1 306 ? -18.497 -1.516 4.784 1.00 92.25 306 ARG A O 1
ATOM 2334 N N . TRP A 1 307 ? -19.812 0.082 3.966 1.00 93.69 307 TRP A N 1
ATOM 2335 C CA . TRP A 1 307 ? -18.925 0.414 2.856 1.00 93.69 307 TRP A CA 1
ATOM 2336 C C . TRP A 1 307 ? -18.066 1.625 3.200 1.00 93.69 307 TRP A C 1
ATOM 2338 O O . TRP A 1 307 ? -18.576 2.689 3.573 1.00 93.69 307 TRP A O 1
ATOM 2348 N N . ILE A 1 308 ? -16.755 1.482 3.051 1.00 94.25 308 ILE A N 1
ATOM 2349 C CA . ILE A 1 308 ? -15.779 2.552 3.230 1.00 94.25 308 ILE A CA 1
ATOM 2350 C C . ILE A 1 308 ? -15.301 3.023 1.862 1.00 94.25 308 ILE A C 1
ATOM 2352 O O . ILE A 1 308 ? -14.938 2.225 1.003 1.00 94.25 308 ILE A O 1
ATOM 2356 N N . LYS A 1 309 ? -15.278 4.343 1.677 1.00 95.88 309 LYS A N 1
ATOM 2357 C CA . LYS A 1 309 ? -14.710 4.981 0.490 1.00 95.88 309 LYS A CA 1
ATOM 2358 C C . LYS A 1 309 ? -13.201 4.774 0.450 1.00 95.88 309 LYS A C 1
ATOM 2360 O O . LYS A 1 309 ? -12.522 5.016 1.455 1.00 95.88 309 LYS A O 1
ATOM 2365 N N . THR A 1 310 ? -12.687 4.401 -0.710 1.00 96.44 310 THR A N 1
ATOM 2366 C CA . THR A 1 310 ? -11.256 4.238 -0.951 1.00 96.44 310 THR A CA 1
ATOM 2367 C C . THR A 1 310 ? -10.791 5.067 -2.137 1.00 96.44 310 THR A C 1
ATOM 2369 O O . THR A 1 310 ? -11.577 5.513 -2.984 1.00 96.44 310 THR A O 1
ATOM 2372 N N . VAL A 1 311 ? -9.489 5.321 -2.151 1.00 97.31 311 VAL A N 1
ATOM 2373 C CA . VAL A 1 311 ? -8.769 5.880 -3.288 1.00 97.31 311 VAL A CA 1
ATOM 2374 C C . VAL A 1 311 ? -7.533 5.027 -3.530 1.00 97.31 311 VAL A C 1
ATOM 2376 O O . VAL A 1 311 ? -6.864 4.604 -2.582 1.00 97.31 311 VAL A O 1
ATOM 2379 N N . GLU A 1 312 ? -7.253 4.776 -4.798 1.00 97.00 312 GLU A N 1
ATOM 2380 C CA . GLU A 1 312 ? -6.030 4.139 -5.259 1.00 97.00 312 GLU A CA 1
ATOM 2381 C C . GLU A 1 312 ? -5.325 5.128 -6.183 1.00 97.00 312 GLU A C 1
ATOM 2383 O O . GLU A 1 312 ? -5.902 5.581 -7.171 1.00 97.00 312 GLU A O 1
ATOM 2388 N N . VAL A 1 313 ? -4.101 5.511 -5.836 1.00 97.19 313 VAL A N 1
ATOM 2389 C CA . VAL A 1 313 ? -3.255 6.332 -6.706 1.00 97.19 313 VAL A CA 1
ATOM 2390 C C . VAL A 1 313 ? -2.269 5.391 -7.381 1.00 97.19 313 VAL A C 1
ATOM 2392 O O . VAL A 1 313 ? -1.378 4.859 -6.719 1.00 97.19 313 VAL A O 1
ATOM 2395 N N . ALA A 1 314 ? -2.471 5.142 -8.669 1.00 96.38 314 ALA A N 1
ATOM 2396 C CA . ALA A 1 314 ? -1.593 4.323 -9.487 1.00 96.38 314 ALA A CA 1
ATOM 2397 C C . ALA A 1 314 ? -0.460 5.188 -10.040 1.00 96.38 314 ALA A C 1
ATOM 2399 O O . ALA A 1 314 ? -0.705 6.228 -10.652 1.00 96.38 314 ALA A O 1
ATOM 2400 N N . ILE A 1 315 ? 0.777 4.770 -9.786 1.00 95.12 315 ILE A N 1
ATOM 2401 C CA . ILE A 1 315 ? 1.990 5.473 -10.202 1.00 95.12 315 ILE A CA 1
ATOM 2402 C C . ILE A 1 315 ? 2.796 4.509 -11.065 1.00 95.12 315 ILE A C 1
ATOM 2404 O O . ILE A 1 315 ? 3.214 3.454 -10.591 1.00 95.12 315 ILE A O 1
ATOM 2408 N N . SER A 1 316 ? 2.996 4.864 -12.328 1.00 93.38 316 SER A N 1
ATOM 2409 C CA . SER A 1 316 ? 3.724 4.060 -13.319 1.00 93.38 316 SER A CA 1
ATOM 2410 C C . SER A 1 316 ? 4.851 4.883 -13.932 1.00 93.38 316 SER A C 1
ATOM 2412 O O . SER A 1 316 ? 4.752 6.108 -13.989 1.00 93.38 316 SER A O 1
ATOM 2414 N N . LEU A 1 317 ? 5.928 4.228 -14.369 1.00 90.81 317 LEU A N 1
ATOM 2415 C CA . LEU A 1 317 ? 6.998 4.896 -15.112 1.00 90.81 317 LEU A CA 1
ATOM 2416 C C . LEU A 1 317 ? 6.487 5.266 -16.510 1.00 90.81 317 LEU A C 1
ATOM 2418 O O . LEU A 1 317 ? 5.834 4.460 -17.172 1.00 90.81 317 LEU A O 1
ATOM 2422 N N . GLN A 1 318 ? 6.759 6.492 -16.943 1.00 85.81 318 GLN A N 1
ATOM 2423 C CA . GLN A 1 318 ? 6.487 6.947 -18.297 1.00 85.81 318 GLN A CA 1
ATOM 2424 C C . GLN A 1 318 ? 7.684 6.579 -19.177 1.00 85.81 318 GLN A C 1
ATOM 2426 O O . GLN A 1 318 ? 8.802 7.031 -18.940 1.00 85.81 318 GLN A O 1
ATOM 2431 N N . THR A 1 319 ? 7.423 5.727 -20.161 1.00 76.94 319 THR A N 1
ATOM 2432 C CA . THR A 1 319 ? 8.378 5.229 -21.161 1.00 76.94 319 THR A CA 1
ATOM 2433 C C . THR A 1 319 ? 8.221 5.941 -22.486 1.00 76.94 319 THR A C 1
ATOM 2435 O O . THR A 1 319 ? 7.045 6.204 -22.841 1.00 76.94 319 THR A O 1
#

Secondary structure (DSSP, 8-state):
----------------------HHHHHHH-----GGGGPPBPPTTEEEEEPP---PPPPPTTT--TTS-EEEE--TTS-HHHHHHHHHHHHHHHHHHHHHHTT-SHHHHHHTTSS----HHHHHHHHHHHHHHH--EEEEEEEGGGHHHHHHHHHHHHHSTTTS-EEEEEEEEEEEEEEEEEEHHHHHHHHHHHHHHHHTT---------------------PPP----------------------------------------------------------------PPPPBPPTT---SEEEEEEEEEEEEEEE--

Organism: NCBI:txid1442368

Radius of gyration: 33.5 Å; chains: 1; bounding box: 79×70×111 Å

Foldseek 3Di:
DDDDDDDDDDDDDDDDDDPDDDLVVVVVVDDDDDPCPQDAAADPQKDWAFDDDDDDDADDLPPDPLPHAHEDEFDLPDDLVNSLVSQVSNQVSLLQVLLVVLQNHPVSVVVVPDPPNDDSVSSNVSSLVVLVVSQRWHKYKYWDSRQSSSVVNLVCCVVVCVVFVKDKDKDKDKDKGKIFMDGNVVVVVVVVVVVVVVVVPPDPPDDDDDDDDDDDDDDDDDDDDDDDDDDDDDDDDDDDDDDDDDDDDDDDDDDDDDDDDDDDDDDDDDDDDDDDDDDPPPPPPPPPPPRRHYDDPVGDDRIDMDMIMMMIIIMGGDD